Protein AF-A0AAD8BX66-F1 (afdb_monomer_lite)

Organism: Biomphalaria pfeifferi (NCBI:txid112525)

Foldseek 3Di:
DPADLFDDDDPDLDTDGDDDDPQPFKHKDWDDDPPDDIDIDIGGPPDDQVNFAKDKDKDWDQDPVRDIDIDIDIDTDGDDDDDPVNVVVVVVVVVVVVVVVVVVVVVVVVVVVVVVVVVVVVVVVVVVVVVVVVVVVVVVVVVVVVVVVVVVVVVVVVVVVVVVVVVVVVVVVVVVVVVVVVVVVVVVVVVVVVVVVVVVVVVVVVVVVVVVVVVVVVVVVVVVVVVVVVVVVVVVVVVVVVVVVVVVVPPDPPDDDDDD

pLDDT: mean 85.81, std 17.8, range [37.41, 98.81]

Structure (mmCIF, N/CA/C/O backbone):
data_AF-A0AAD8BX66-F1
#
_entry.id   AF-A0AAD8BX66-F1
#
loop_
_atom_site.group_PDB
_atom_site.id
_atom_site.type_symbol
_atom_site.label_atom_id
_atom_site.label_alt_id
_atom_site.label_comp_id
_atom_site.label_asym_id
_atom_site.label_entity_id
_atom_site.label_seq_id
_atom_site.pdbx_PDB_ins_code
_atom_site.Cartn_x
_atom_site.Cartn_y
_atom_site.Cartn_z
_atom_site.occupancy
_atom_site.B_iso_or_equiv
_atom_site.auth_seq_id
_atom_site.auth_comp_id
_atom_site.auth_asym_id
_atom_site.auth_atom_id
_atom_site.pdbx_PDB_model_num
ATOM 1 N N . SER A 1 1 ? -44.875 15.692 100.504 1.00 40.06 1 SER A N 1
ATOM 2 C CA . SER A 1 1 ? -44.941 16.536 99.299 1.00 40.06 1 SER A CA 1
ATOM 3 C C . SER A 1 1 ? -43.761 16.165 98.430 1.00 40.06 1 SER A C 1
ATOM 5 O O . SER A 1 1 ? -42.638 16.238 98.906 1.00 40.06 1 SER A O 1
ATOM 7 N N . ASN A 1 2 ? -44.001 15.695 97.206 1.00 52.75 2 ASN A N 1
ATOM 8 C CA . ASN A 1 2 ? -42.910 15.507 96.249 1.00 52.75 2 ASN A CA 1
ATOM 9 C C . ASN A 1 2 ? -42.411 16.913 95.886 1.00 52.75 2 ASN A C 1
ATOM 11 O O . ASN A 1 2 ? -43.232 17.780 95.596 1.00 52.75 2 ASN A O 1
ATOM 15 N N . GLY A 1 3 ? -41.111 17.157 96.056 1.00 62.28 3 GLY A N 1
ATOM 16 C CA . GLY A 1 3 ? -40.476 18.472 95.952 1.00 62.28 3 GLY A CA 1
ATOM 17 C C . GLY A 1 3 ? -40.706 19.217 94.630 1.00 62.28 3 GLY A C 1
ATOM 18 O O . GLY A 1 3 ? -41.329 18.724 93.692 1.00 62.28 3 GLY A O 1
ATOM 19 N N . VAL A 1 4 ? -40.188 20.444 94.563 1.00 65.00 4 VAL A N 1
ATOM 20 C CA . VAL A 1 4 ? -40.305 21.319 93.387 1.00 65.00 4 VAL A CA 1
ATOM 21 C C . VAL A 1 4 ? -39.576 20.691 92.192 1.00 65.00 4 VAL A C 1
ATOM 23 O O . VAL A 1 4 ? -38.376 20.435 92.263 1.00 65.00 4 VAL A O 1
ATOM 26 N N . ILE A 1 5 ? -40.298 20.453 91.090 1.00 66.44 5 ILE A N 1
ATOM 27 C CA . ILE A 1 5 ? -39.757 19.798 89.883 1.00 66.44 5 ILE A CA 1
ATOM 28 C C . ILE A 1 5 ? -39.000 20.755 88.952 1.00 66.44 5 ILE A C 1
ATOM 30 O O . ILE A 1 5 ? -38.099 20.327 88.235 1.00 66.44 5 ILE A O 1
ATOM 34 N N . ALA A 1 6 ? -39.355 22.041 88.970 1.00 67.81 6 ALA A N 1
ATOM 35 C CA . ALA A 1 6 ? -38.700 23.116 88.234 1.00 67.81 6 ALA A CA 1
ATOM 36 C C . ALA A 1 6 ? -39.046 24.468 88.883 1.00 67.81 6 ALA A C 1
ATOM 38 O O . ALA A 1 6 ? -40.148 24.635 89.404 1.00 67.81 6 ALA A O 1
ATOM 39 N N . TYR A 1 7 ? -38.118 25.427 88.839 1.00 66.75 7 TYR A N 1
ATOM 40 C CA . TYR A 1 7 ? -38.336 26.817 89.252 1.00 66.75 7 TYR A CA 1
ATOM 41 C C . TYR A 1 7 ? -37.796 27.752 88.176 1.00 66.75 7 TYR A C 1
ATOM 43 O O . TYR A 1 7 ? -36.749 27.467 87.588 1.00 66.75 7 TYR A O 1
ATOM 51 N N . ILE A 1 8 ? -38.515 28.837 87.887 1.00 67.44 8 ILE A N 1
ATOM 52 C CA . ILE A 1 8 ? -38.188 29.722 86.769 1.00 67.44 8 ILE A CA 1
ATOM 53 C C . ILE A 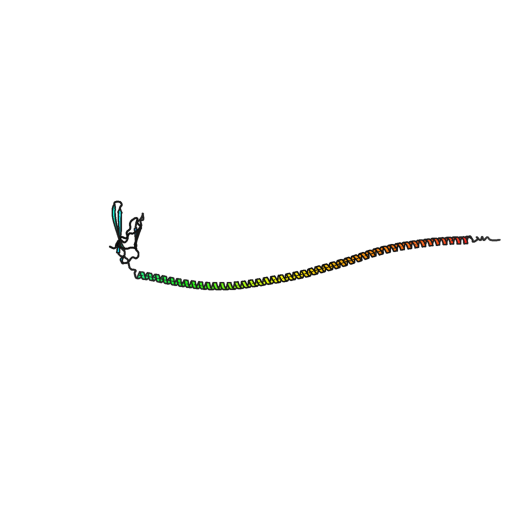1 8 ? -38.513 31.160 87.149 1.00 67.44 8 ILE A C 1
ATOM 55 O O . ILE A 1 8 ? -39.599 31.444 87.645 1.00 67.44 8 ILE A O 1
ATOM 59 N N . ASN A 1 9 ? -37.563 32.057 86.896 1.00 66.44 9 ASN A N 1
ATOM 60 C CA . ASN A 1 9 ? -37.697 33.489 87.136 1.00 66.44 9 ASN A CA 1
ATOM 61 C C . ASN A 1 9 ? -37.743 34.253 85.814 1.00 66.44 9 ASN A C 1
ATOM 63 O O . ASN A 1 9 ? -37.025 33.920 84.868 1.00 66.44 9 ASN A O 1
ATOM 67 N N . ASN A 1 10 ? -38.534 35.325 85.778 1.00 59.94 10 ASN A N 1
ATOM 68 C CA . ASN A 1 10 ? -38.537 36.249 84.651 1.00 59.94 10 ASN A CA 1
ATOM 69 C C . ASN A 1 10 ? -37.132 36.868 84.481 1.00 59.94 10 ASN A C 1
ATOM 71 O O . ASN A 1 10 ? -36.587 37.437 85.426 1.00 59.94 10 ASN A O 1
ATOM 75 N N . GLY A 1 11 ? -36.531 36.716 83.296 1.00 59.09 11 GLY A N 1
ATOM 76 C CA . GLY A 1 11 ? -35.171 37.184 82.992 1.00 59.09 11 GLY A CA 1
ATOM 77 C C . GLY A 1 11 ? -34.029 36.173 83.198 1.00 59.09 11 GLY A C 1
ATOM 78 O O . GLY A 1 11 ? -32.873 36.551 83.012 1.00 59.09 11 GLY A O 1
ATOM 79 N N . GLN A 1 12 ? -34.298 34.903 83.540 1.00 55.53 12 GLN A N 1
ATOM 80 C CA . GLN A 1 12 ? -33.270 33.849 83.624 1.00 55.53 12 GLN A CA 1
ATOM 81 C C . GLN A 1 12 ? -33.614 32.617 82.774 1.00 55.53 12 GLN A C 1
ATOM 83 O O . GLN A 1 12 ? -34.733 32.117 82.803 1.00 55.53 12 GLN A O 1
ATOM 88 N N . THR A 1 13 ? -32.617 32.075 82.065 1.00 52.72 13 THR A N 1
ATOM 89 C CA . THR A 1 13 ? -32.735 30.844 81.256 1.00 52.72 13 THR A CA 1
ATOM 90 C C . THR A 1 13 ? -32.369 29.558 82.014 1.00 52.72 13 THR A C 1
ATOM 92 O O . THR A 1 13 ? -32.232 28.513 81.382 1.00 52.72 13 THR A O 1
ATOM 95 N N . ALA A 1 14 ? -32.173 29.589 83.339 1.00 48.69 14 ALA A N 1
ATOM 96 C CA . ALA A 1 14 ? -31.623 28.448 84.078 1.00 48.69 14 ALA A CA 1
ATOM 97 C C . ALA A 1 14 ? -32.421 28.087 85.338 1.00 48.69 14 ALA A C 1
ATOM 99 O O . ALA A 1 14 ? -32.683 28.925 86.197 1.00 48.69 14 ALA A O 1
ATOM 100 N N . VAL A 1 15 ? -32.758 26.799 85.421 1.00 50.22 15 VAL A N 1
ATOM 101 C CA . VAL A 1 15 ? -33.424 26.124 86.538 1.00 50.22 15 VAL A CA 1
ATOM 102 C C . VAL A 1 15 ? -32.403 25.834 87.638 1.00 50.22 15 VAL A C 1
ATOM 104 O O . VAL A 1 15 ? -31.402 25.165 87.384 1.00 50.22 15 VAL A O 1
ATOM 107 N N . THR A 1 16 ? -32.682 26.246 88.874 1.00 47.22 16 THR A N 1
ATOM 108 C CA . THR A 1 16 ? -32.009 25.710 90.068 1.00 47.22 16 THR A CA 1
ATOM 109 C C . THR A 1 16 ? -33.005 24.842 90.829 1.00 47.22 16 THR A C 1
ATOM 111 O O . THR A 1 16 ? -33.884 25.346 91.524 1.00 47.22 16 THR A O 1
ATOM 114 N N . ALA A 1 17 ? -32.890 23.519 90.690 1.00 44.44 17 ALA A N 1
ATOM 115 C CA . ALA A 1 17 ? -33.612 22.583 91.545 1.00 44.44 17 ALA A CA 1
ATOM 116 C C . ALA A 1 17 ? -33.007 22.646 92.959 1.00 44.44 17 ALA A C 1
ATOM 118 O O . ALA A 1 17 ? -31.855 22.258 93.161 1.00 44.44 17 ALA A O 1
ATOM 119 N N . PHE A 1 18 ? -33.751 23.155 93.944 1.00 40.91 18 PHE A N 1
ATOM 120 C CA . PHE A 1 18 ? -33.342 23.033 95.343 1.00 40.91 18 PHE A CA 1
ATOM 121 C C . PHE A 1 18 ? -33.562 21.591 95.825 1.00 40.91 18 PHE A C 1
ATOM 123 O O . PHE A 1 18 ? -34.593 20.980 95.557 1.00 40.91 18 PHE A O 1
ATOM 130 N N . LYS A 1 19 ? -32.531 21.062 96.499 1.00 44.84 19 LYS A N 1
ATOM 131 C CA . LYS A 1 19 ? -32.396 19.728 97.113 1.00 44.84 19 LYS A CA 1
ATOM 132 C C . LYS A 1 19 ? -33.724 19.074 97.533 1.00 44.84 19 LYS A C 1
ATOM 134 O O . LYS A 1 19 ? -34.268 19.438 98.564 1.00 44.84 19 LYS A O 1
ATOM 139 N N . GLU A 1 20 ? -34.150 18.077 96.751 1.00 43.06 20 GLU A N 1
ATOM 140 C CA . GLU A 1 20 ? -34.646 16.749 97.191 1.00 43.06 20 GLU A CA 1
ATOM 141 C C . GLU A 1 20 ? -35.144 15.873 96.019 1.00 43.06 20 GLU A C 1
ATOM 143 O O . GLU A 1 20 ? -35.361 14.679 96.200 1.00 43.06 20 GLU A O 1
ATOM 148 N N . ILE A 1 21 ? -35.229 16.404 94.789 1.00 47.62 21 ILE A N 1
ATOM 149 C CA . ILE A 1 21 ? -35.464 15.609 93.571 1.00 47.62 21 ILE A CA 1
ATOM 150 C C . ILE A 1 21 ? -34.359 15.912 92.554 1.00 47.62 21 ILE A C 1
ATOM 152 O O . ILE A 1 21 ? -34.293 16.998 91.982 1.00 47.62 21 ILE A O 1
ATOM 156 N N . THR A 1 22 ? -33.468 14.948 92.325 1.00 48.16 22 THR A N 1
ATOM 157 C CA . THR A 1 22 ? -32.454 14.956 91.259 1.00 48.16 22 THR A CA 1
ATOM 158 C C . THR A 1 22 ? -33.121 14.803 89.890 1.00 48.16 22 THR A C 1
ATOM 160 O O . THR A 1 22 ? -33.061 13.758 89.246 1.00 48.16 22 THR A O 1
ATOM 163 N N . SER A 1 23 ? -33.793 15.851 89.426 1.00 53.53 23 SER A N 1
ATOM 164 C CA . SER A 1 23 ? -34.441 15.862 88.118 1.00 53.53 23 SER A CA 1
ATOM 165 C C . SER A 1 23 ? -33.463 16.324 87.031 1.00 53.53 23 SER A C 1
ATOM 167 O O . SER A 1 23 ? -33.461 17.477 86.618 1.00 53.53 23 SER A O 1
ATOM 169 N N . GLN A 1 24 ? -32.603 15.418 86.554 1.00 54.72 24 GLN A N 1
ATOM 170 C CA . GLN A 1 24 ? -31.791 15.649 85.342 1.00 54.72 24 GLN A CA 1
ATOM 171 C C . GLN A 1 24 ? -32.616 15.550 84.043 1.00 54.72 24 GLN A C 1
ATOM 173 O O . GLN A 1 24 ? -32.096 15.807 82.962 1.00 54.72 24 GLN A O 1
ATOM 178 N N . ASN A 1 25 ? -33.898 15.183 84.138 1.00 63.78 25 ASN A N 1
ATOM 179 C CA . ASN A 1 25 ? -34.745 14.847 82.992 1.00 63.78 25 ASN A CA 1
ATOM 180 C C . ASN A 1 25 ? -35.869 15.857 82.734 1.00 63.78 25 ASN A C 1
ATOM 182 O O . ASN A 1 25 ? -36.733 15.577 81.902 1.00 63.78 25 ASN A O 1
ATOM 186 N N . VAL A 1 26 ? -35.881 16.987 83.448 1.00 67.50 26 VAL A N 1
ATOM 187 C CA . VAL A 1 26 ? -36.865 18.055 83.257 1.00 67.50 26 VAL A CA 1
ATOM 188 C C . VAL A 1 26 ? -36.174 19.301 82.726 1.00 67.50 26 VAL A C 1
ATOM 190 O O . VAL A 1 26 ? -35.214 19.791 83.317 1.00 67.50 26 VAL A O 1
ATOM 193 N N . THR A 1 27 ? -36.675 19.831 81.617 1.00 69.19 27 THR A N 1
ATOM 194 C CA . THR A 1 27 ? -36.284 21.141 81.096 1.00 69.19 27 THR A CA 1
ATOM 195 C C . THR A 1 27 ? -37.497 22.057 81.110 1.00 69.19 27 THR A C 1
ATOM 197 O O . THR A 1 27 ? -38.631 21.614 80.930 1.00 69.19 27 THR A O 1
ATOM 200 N N . SER A 1 28 ? -37.284 23.347 81.352 1.00 66.25 28 SER A N 1
ATOM 201 C CA . SER A 1 28 ? -38.387 24.302 81.398 1.00 66.25 28 SER A CA 1
ATOM 202 C C . SER A 1 28 ? -38.019 25.645 80.791 1.00 66.25 28 SER A C 1
ATOM 204 O O . SER A 1 28 ? -36.880 26.095 80.924 1.00 66.25 28 SER A O 1
ATOM 206 N N . LYS A 1 29 ? -38.983 26.287 80.130 1.00 69.12 29 LYS A N 1
ATOM 207 C CA . LYS A 1 29 ? -38.811 27.574 79.446 1.00 69.12 29 LYS A CA 1
ATOM 208 C C . LYS A 1 29 ? -40.054 28.444 79.631 1.00 69.12 29 LYS A C 1
ATOM 210 O O . LYS A 1 29 ? -41.169 27.947 79.493 1.00 69.12 29 LYS A O 1
ATOM 215 N N . ILE A 1 30 ? -39.848 29.733 79.907 1.00 70.62 30 ILE A N 1
ATOM 216 C CA . ILE A 1 30 ? -40.899 30.756 79.840 1.00 70.62 30 ILE A CA 1
ATOM 217 C C . ILE A 1 30 ? -40.828 31.407 78.465 1.00 70.62 30 ILE A C 1
ATOM 219 O O . ILE A 1 30 ? -39.758 31.840 78.034 1.00 70.62 30 ILE A O 1
ATOM 223 N N . TYR A 1 31 ? -41.972 31.486 77.803 1.00 69.69 31 TYR A N 1
ATOM 224 C CA . TYR A 1 31 ? -42.134 32.224 76.564 1.00 69.69 31 TYR A CA 1
ATOM 225 C C . TYR A 1 31 ? -42.985 33.456 76.851 1.00 69.69 31 TYR A C 1
ATOM 227 O O . TYR A 1 31 ? -44.130 33.333 77.282 1.00 69.69 31 TYR A O 1
ATOM 235 N N . ASP A 1 32 ? -42.409 34.636 76.629 1.00 66.00 32 ASP A N 1
ATOM 236 C CA . ASP A 1 32 ? -43.106 35.912 76.761 1.00 66.00 32 ASP A CA 1
ATOM 237 C C . ASP A 1 32 ? -43.427 36.469 75.370 1.00 66.00 32 ASP A C 1
ATOM 239 O O . ASP A 1 32 ? -42.521 36.780 74.590 1.00 66.00 32 ASP A O 1
ATOM 243 N N . ASN A 1 33 ? -44.715 36.556 75.036 1.00 61.72 33 ASN A N 1
ATOM 244 C CA . ASN A 1 33 ? -45.180 37.144 73.787 1.00 61.72 33 ASN A CA 1
ATOM 245 C C . ASN A 1 33 ? -45.972 38.419 74.095 1.00 61.72 33 ASN A C 1
ATOM 247 O O . ASN A 1 33 ? -47.070 38.358 74.640 1.00 61.72 33 ASN A O 1
ATOM 251 N N . LYS A 1 34 ? -45.434 39.575 73.684 1.00 59.34 34 LYS A N 1
ATOM 252 C CA . LYS A 1 34 ? -45.903 40.931 74.035 1.00 59.34 34 LYS A CA 1
ATOM 253 C C . LYS A 1 34 ? -47.340 41.295 73.610 1.00 59.34 34 LYS A C 1
ATOM 255 O O . LYS A 1 34 ? -47.726 42.445 73.788 1.00 59.34 34 LYS A O 1
ATOM 260 N N . SER A 1 35 ? -48.111 40.393 73.001 1.00 56.72 35 SER A N 1
ATOM 261 C CA . SER A 1 35 ? -49.417 40.735 72.410 1.00 56.72 35 SER A CA 1
ATOM 262 C C . SER A 1 35 ? -50.554 39.728 72.610 1.00 56.72 35 SER A C 1
ATOM 264 O O . SER A 1 35 ? -51.664 40.042 72.187 1.00 56.72 35 SER A O 1
ATOM 266 N N . ILE A 1 36 ? -50.325 38.550 73.214 1.00 60.69 36 ILE A N 1
ATOM 267 C CA . ILE A 1 36 ? -51.383 37.528 73.369 1.00 60.69 36 ILE A CA 1
ATOM 268 C C . ILE A 1 36 ? -51.371 36.951 74.793 1.00 60.69 36 ILE A C 1
ATOM 270 O O . ILE A 1 36 ? -52.062 37.509 75.629 1.00 60.69 36 ILE A O 1
ATOM 274 N N . ASP A 1 37 ? -50.554 35.938 75.104 1.00 62.44 37 ASP A N 1
ATOM 275 C CA . ASP A 1 37 ? -50.397 35.375 76.457 1.00 62.44 37 ASP A CA 1
ATOM 276 C C . ASP A 1 37 ? -48.965 34.831 76.645 1.00 62.44 37 ASP A C 1
ATOM 278 O O . ASP A 1 37 ? -48.382 34.267 75.711 1.00 62.44 37 ASP A O 1
ATOM 282 N N . SER A 1 38 ? -48.389 34.975 77.842 1.00 69.25 38 SER A N 1
ATOM 283 C CA . SER A 1 38 ? -47.101 34.363 78.213 1.00 69.25 38 SER A CA 1
ATOM 284 C C . SER A 1 38 ? -47.346 32.958 78.787 1.00 69.25 38 SER A C 1
ATOM 286 O O . SER A 1 38 ? -48.256 32.775 79.594 1.00 69.25 38 SER A O 1
ATOM 288 N N . TYR A 1 39 ? -46.545 31.953 78.409 1.00 72.06 39 TYR A N 1
ATOM 289 C CA . TYR A 1 39 ? -46.742 30.569 78.868 1.00 72.06 39 TYR A CA 1
ATOM 290 C C . TYR A 1 39 ? -45.460 29.890 79.346 1.00 72.06 39 TYR A C 1
ATOM 292 O O . TYR A 1 39 ? -44.341 30.198 78.927 1.00 72.06 39 TYR A O 1
ATOM 300 N N . LEU A 1 40 ? -45.657 28.915 80.231 1.00 73.19 40 LEU A N 1
ATOM 301 C CA . LEU A 1 40 ? -44.620 28.060 80.780 1.00 73.19 40 LEU A CA 1
ATOM 302 C C . LEU A 1 40 ? -44.663 26.679 80.110 1.00 73.19 40 LEU A C 1
ATOM 304 O O . LEU A 1 40 ? -45.663 25.973 80.205 1.00 73.19 40 LEU A O 1
ATOM 308 N N . GLN A 1 41 ? -43.560 26.270 79.480 1.00 75.75 41 GLN A N 1
ATOM 309 C CA . GLN A 1 41 ? -43.366 24.905 78.993 1.00 75.75 41 GLN A CA 1
ATOM 310 C C . GLN A 1 41 ? -42.436 24.119 79.921 1.00 75.75 41 GLN A C 1
ATOM 312 O O . GLN A 1 41 ? -41.345 24.587 80.250 1.00 75.75 41 GLN A O 1
ATOM 317 N N . VAL A 1 42 ? -42.843 22.897 80.272 1.00 76.56 42 VAL A N 1
ATOM 318 C CA . VAL A 1 42 ? -42.038 21.913 81.007 1.00 76.56 42 VAL A CA 1
ATOM 319 C C . VAL A 1 42 ? -41.984 20.625 80.182 1.00 76.56 42 VAL A C 1
ATOM 321 O O . VAL A 1 42 ? -43.023 20.059 79.853 1.00 76.56 42 VAL A O 1
ATOM 324 N N . GLU A 1 43 ? -40.788 20.170 79.821 1.00 80.75 43 GLU A N 1
ATOM 325 C CA . GLU A 1 43 ? -40.556 18.895 79.137 1.00 80.75 43 GLU A CA 1
ATOM 326 C C . GLU A 1 43 ? -39.934 17.913 80.127 1.00 80.75 43 GLU A C 1
ATOM 328 O O . GLU A 1 43 ? -38.935 18.231 80.769 1.00 80.75 43 GLU A O 1
ATOM 333 N N . TRP A 1 44 ? -40.508 16.715 80.239 1.00 81.62 44 TRP A N 1
ATOM 334 C CA . TRP A 1 44 ? -40.046 15.675 81.153 1.00 81.62 44 TRP A CA 1
ATOM 335 C C . TRP A 1 44 ? -39.796 14.369 80.395 1.00 81.62 44 TRP A C 1
ATOM 337 O O . TRP A 1 44 ? -40.690 13.837 79.740 1.00 81.62 44 TRP A O 1
ATOM 347 N N . LYS A 1 45 ? -38.569 13.848 80.474 1.00 81.31 45 LYS A N 1
ATOM 348 C CA . LYS A 1 45 ? -38.149 12.596 79.827 1.00 81.31 45 LYS A CA 1
ATOM 349 C C . LYS A 1 45 ? -38.079 11.434 80.814 1.00 81.31 45 LYS A C 1
ATOM 351 O O . LYS A 1 45 ? -37.826 11.628 82.001 1.00 81.31 45 LYS A O 1
ATOM 356 N N . ASN A 1 46 ? -38.221 10.213 80.292 1.00 80.69 46 ASN A N 1
ATOM 357 C CA . ASN A 1 46 ? -38.074 8.960 81.047 1.00 80.69 46 ASN A CA 1
ATOM 358 C C . ASN A 1 46 ? -39.016 8.860 82.262 1.00 80.69 46 ASN A C 1
ATOM 360 O O . ASN A 1 46 ? -38.609 8.416 83.337 1.00 80.69 46 ASN A O 1
ATOM 364 N N . ILE A 1 47 ? -40.262 9.301 82.072 1.00 80.81 47 ILE A N 1
ATOM 365 C CA . ILE A 1 47 ? -41.302 9.330 83.101 1.00 80.81 47 ILE A CA 1
ATOM 366 C C . ILE A 1 47 ? -41.659 7.899 83.527 1.00 80.81 47 ILE A C 1
ATOM 368 O O . ILE A 1 47 ? -41.822 7.002 82.697 1.00 80.81 47 ILE A O 1
ATOM 372 N N . LYS A 1 48 ? -41.788 7.682 84.833 1.00 84.00 48 LYS A N 1
ATOM 373 C CA . LYS A 1 48 ? -42.164 6.409 85.453 1.00 84.00 48 LYS A CA 1
ATOM 374 C C . LYS A 1 48 ? -43.605 6.458 85.943 1.00 84.00 48 LYS A C 1
ATOM 376 O O . LYS A 1 48 ? -44.167 7.511 86.192 1.00 84.00 48 LYS A O 1
ATOM 381 N N . ILE A 1 49 ? -44.205 5.298 86.190 1.00 83.50 49 ILE A N 1
ATOM 382 C CA . ILE A 1 49 ? -45.569 5.225 86.750 1.00 83.50 49 ILE A CA 1
ATOM 383 C C . ILE A 1 49 ? -45.654 5.935 88.108 1.00 83.50 49 ILE A C 1
ATOM 385 O O . ILE A 1 49 ? -46.663 6.572 88.403 1.00 83.50 49 ILE A O 1
ATOM 389 N N . SER A 1 50 ? -44.579 5.862 88.904 1.00 82.31 50 SER A N 1
ATOM 390 C CA . SER A 1 50 ? -44.430 6.566 90.187 1.00 82.31 50 SER A CA 1
ATOM 391 C C . SER A 1 50 ? -44.465 8.089 90.067 1.00 82.31 50 SER A C 1
ATOM 393 O O . SER A 1 50 ? -44.657 8.764 91.072 1.00 82.31 50 SER A O 1
ATOM 395 N N . ASP A 1 51 ? -44.289 8.613 88.856 1.00 83.38 51 ASP A N 1
ATOM 396 C CA . ASP A 1 51 ? -44.356 10.034 88.529 1.00 83.38 51 ASP A CA 1
ATOM 397 C C . ASP A 1 51 ? -45.792 10.460 88.162 1.00 83.38 51 ASP A C 1
ATOM 399 O O . ASP A 1 51 ? -46.039 11.584 87.740 1.00 83.38 51 ASP A O 1
ATOM 403 N N . SER A 1 52 ? -46.773 9.563 88.301 1.00 86.19 52 SER A N 1
ATOM 404 C CA . SER A 1 52 ? -48.182 9.949 88.249 1.00 86.19 52 SER A CA 1
ATOM 405 C C . SER A 1 52 ? -48.559 10.681 89.530 1.00 86.19 52 SER A C 1
ATOM 407 O O . SER A 1 52 ? -48.231 10.242 90.633 1.00 86.19 52 SER A O 1
ATOM 409 N N . GLY A 1 53 ? -49.312 11.766 89.412 1.00 85.94 53 GLY A N 1
ATOM 410 C CA . GLY A 1 53 ? -49.724 12.529 90.576 1.00 85.94 53 GLY A CA 1
ATOM 411 C C . GLY A 1 53 ? -50.363 13.862 90.237 1.00 85.94 53 GLY A C 1
ATOM 412 O O . GLY A 1 53 ? -50.537 14.236 89.076 1.00 85.94 53 GLY A O 1
ATOM 413 N N . LYS A 1 54 ? -50.723 14.582 91.298 1.00 86.38 54 LYS A N 1
ATOM 414 C CA . LYS A 1 54 ? -51.164 15.971 91.219 1.00 86.38 54 LYS A CA 1
ATOM 415 C C . LYS A 1 54 ? -49.936 16.866 91.277 1.00 86.38 54 LYS A C 1
ATOM 417 O O . LYS A 1 54 ? -49.199 16.845 92.261 1.00 86.38 54 LYS A O 1
ATOM 422 N N . TYR A 1 55 ? -49.748 17.644 90.229 1.00 85.19 55 TYR A N 1
ATOM 423 C CA . TYR A 1 55 ? -48.706 18.645 90.103 1.00 85.19 55 TYR A CA 1
ATOM 424 C C . TYR A 1 55 ? -49.349 20.019 90.195 1.00 85.19 55 TYR A C 1
ATOM 426 O O . TYR A 1 55 ? -50.446 20.234 89.687 1.00 85.19 55 TYR A O 1
ATOM 434 N N . VAL A 1 56 ? -48.677 20.942 90.869 1.00 83.31 56 VAL A N 1
ATOM 435 C CA . VAL A 1 56 ? -49.144 22.319 91.005 1.00 83.31 56 VAL A CA 1
ATOM 436 C C . VAL A 1 56 ? -48.133 23.209 90.311 1.00 83.31 56 VAL A C 1
ATOM 438 O O . VAL A 1 56 ? -46.951 23.196 90.655 1.00 83.31 56 VAL A O 1
ATOM 441 N N . CYS A 1 57 ? -48.601 23.958 89.321 1.00 82.62 57 CYS A N 1
ATOM 442 C CA . CYS A 1 57 ? -47.864 25.086 88.788 1.00 82.62 57 CYS A CA 1
ATOM 443 C C . CYS A 1 57 ? -48.193 26.289 89.665 1.00 82.62 57 CYS A C 1
ATOM 445 O O . CYS A 1 57 ? -49.355 26.656 89.794 1.00 82.62 57 CYS A O 1
ATOM 447 N N . GLU A 1 58 ? -47.187 26.886 90.290 1.00 82.62 58 GLU A N 1
ATOM 448 C CA . GLU A 1 58 ? -47.356 28.011 91.203 1.00 82.62 58 GLU A CA 1
ATOM 449 C C . GLU A 1 58 ? -46.504 29.183 90.722 1.00 82.62 58 GLU A C 1
ATOM 451 O O . GLU A 1 58 ? -45.304 29.026 90.502 1.00 82.62 58 GLU A O 1
ATOM 456 N N . ALA A 1 59 ? -47.119 30.355 90.574 1.00 79.75 59 ALA A N 1
ATOM 457 C CA . ALA A 1 59 ? -46.450 31.586 90.190 1.00 79.75 59 ALA A CA 1
ATOM 458 C C . ALA A 1 59 ? -46.618 32.649 91.280 1.00 79.75 59 ALA A C 1
ATOM 460 O O . ALA A 1 59 ? -47.707 32.879 91.810 1.00 79.75 59 ALA A O 1
ATOM 461 N N . HIS A 1 60 ? -45.507 33.300 91.610 1.00 81.25 60 HIS A N 1
ATOM 462 C CA . HIS A 1 60 ? -45.453 34.399 92.567 1.00 81.25 60 HIS A CA 1
ATOM 463 C C . HIS A 1 60 ? -45.307 35.695 91.783 1.00 81.25 60 HIS A C 1
ATOM 465 O O . HIS A 1 60 ? -44.321 35.889 91.074 1.00 81.25 60 HIS A O 1
ATOM 471 N N . VAL A 1 61 ? -46.295 36.572 91.901 1.00 78.06 61 VAL A N 1
ATOM 472 C CA . VAL A 1 61 ? -46.336 37.864 91.221 1.00 78.06 61 VAL A CA 1
ATOM 473 C C . VAL A 1 61 ? -46.019 38.948 92.241 1.00 78.06 61 VAL A C 1
ATOM 475 O O . VAL A 1 61 ? -46.677 39.055 93.273 1.00 78.06 61 VAL A O 1
ATOM 478 N N . GLN A 1 62 ? -45.004 39.762 91.963 1.00 79.69 62 GLN A N 1
ATOM 479 C CA . GLN A 1 62 ? -44.722 40.976 92.727 1.00 79.69 62 GLN A CA 1
ATOM 480 C C . GLN A 1 62 ? -45.057 42.186 91.866 1.00 79.69 62 GLN A C 1
ATOM 482 O O . GLN A 1 62 ? -44.485 42.378 90.794 1.00 79.69 62 GLN A O 1
ATOM 487 N N . TYR A 1 63 ? -45.993 42.998 92.342 1.00 75.38 63 TYR A N 1
ATOM 488 C CA . TYR A 1 63 ? -46.368 44.247 91.698 1.00 75.38 63 TYR A CA 1
ATOM 489 C C . TYR A 1 63 ? -45.395 45.354 92.113 1.00 75.38 63 TYR A C 1
ATOM 491 O O . TYR A 1 63 ? -44.892 45.364 93.238 1.00 75.38 63 TYR A O 1
ATOM 499 N N . ALA A 1 64 ? -45.161 46.325 91.226 1.00 74.88 64 ALA A N 1
ATOM 500 C CA . ALA A 1 64 ? -44.259 47.456 91.481 1.00 74.88 64 ALA A CA 1
ATOM 501 C C . ALA A 1 64 ? -44.648 48.283 92.728 1.00 74.88 64 ALA A C 1
ATOM 503 O O . ALA A 1 64 ? -43.811 48.955 93.320 1.00 74.88 64 ALA A O 1
ATOM 504 N N . GLU A 1 65 ? -45.908 48.186 93.151 1.00 76.31 65 GLU A N 1
ATOM 505 C CA . GLU A 1 65 ? -46.491 48.836 94.330 1.00 76.31 65 GLU A CA 1
ATOM 506 C C . GLU A 1 65 ? -46.159 48.118 95.657 1.00 76.31 65 GLU A C 1
ATOM 508 O O . GLU A 1 65 ? -46.663 48.493 96.713 1.00 76.31 65 GLU A O 1
ATOM 513 N N . GLY A 1 66 ? -45.339 47.060 95.627 1.00 72.75 66 GLY A N 1
ATOM 514 C CA . GLY A 1 66 ? -44.921 46.292 96.808 1.00 72.75 66 GLY A CA 1
ATOM 515 C C . GLY A 1 66 ? -45.919 45.220 97.265 1.00 72.75 66 GLY A C 1
ATOM 516 O O . GLY A 1 66 ? -45.625 44.451 98.180 1.00 72.75 66 GLY A O 1
ATOM 517 N N . LYS A 1 67 ? -47.085 45.120 96.615 1.00 74.81 67 LYS A N 1
ATOM 518 C CA . LYS A 1 67 ? -48.049 44.029 96.814 1.00 74.81 67 LYS A CA 1
ATOM 519 C C . LYS A 1 67 ? -47.534 42.751 96.143 1.00 74.81 67 LYS A C 1
ATOM 521 O O . LYS A 1 67 ? -47.041 42.800 95.018 1.00 74.81 67 LYS A O 1
ATOM 526 N N . SER A 1 68 ? -47.683 41.605 96.805 1.00 78.81 68 SER A N 1
ATOM 527 C CA . SER A 1 68 ? -47.416 40.292 96.205 1.00 78.81 68 SER A CA 1
ATOM 528 C C . SER A 1 68 ? -48.681 39.441 96.162 1.00 78.81 68 SER A C 1
ATOM 530 O O . SER A 1 68 ? -49.514 39.503 97.066 1.00 78.81 68 SER A O 1
ATOM 532 N N . GLU A 1 69 ? -48.829 38.675 95.089 1.00 84.06 69 GLU A N 1
ATOM 533 C CA . GLU A 1 69 ? -49.902 37.710 94.882 1.00 84.06 69 GLU A CA 1
ATOM 534 C C . GLU A 1 69 ? -49.305 36.359 94.493 1.00 84.06 69 GLU A C 1
ATOM 536 O O . GLU A 1 69 ? -48.239 36.273 93.883 1.00 84.06 69 GLU A O 1
ATOM 541 N N . LYS A 1 70 ? -49.997 35.289 94.870 1.00 83.94 70 LYS A N 1
ATOM 542 C CA . LYS A 1 70 ? -49.621 33.925 94.533 1.00 83.94 70 LYS A CA 1
ATOM 543 C C . LYS A 1 70 ? -50.780 33.276 93.802 1.00 83.94 70 LYS A C 1
ATOM 545 O O . LYS A 1 70 ? -51.846 33.094 94.384 1.00 83.94 70 LYS A O 1
ATOM 550 N N . VAL A 1 71 ? -50.539 32.907 92.551 1.00 83.75 71 VAL A N 1
ATOM 551 C CA . VAL A 1 71 ? -51.493 32.182 91.710 1.00 83.75 71 VAL A CA 1
ATOM 552 C C . VAL A 1 71 ? -50.995 30.757 91.514 1.00 83.75 71 VAL A C 1
ATOM 554 O O . VAL A 1 71 ? -49.791 30.515 91.422 1.00 83.75 71 VAL A O 1
ATOM 557 N N . ASN A 1 72 ? -51.902 29.788 91.497 1.00 84.38 72 ASN A N 1
ATOM 558 C CA . ASN A 1 72 ? -51.548 28.406 91.221 1.00 84.38 72 ASN A CA 1
ATOM 559 C C . ASN A 1 72 ? -52.630 27.706 90.407 1.00 84.38 72 ASN A C 1
ATOM 561 O O . ASN A 1 72 ? -53.793 28.081 90.478 1.00 84.38 72 ASN A O 1
ATOM 565 N N . GLU A 1 73 ? -52.211 26.694 89.654 1.00 85.62 73 GLU A N 1
ATOM 566 C CA . GLU A 1 73 ? -53.091 25.815 88.896 1.00 85.62 73 GLU A CA 1
ATOM 567 C C . GLU A 1 73 ? -52.635 24.369 89.093 1.00 85.62 73 GLU A C 1
ATOM 569 O O . GLU A 1 73 ? -51.437 24.061 89.059 1.00 85.62 73 GLU A O 1
ATOM 574 N N . MET A 1 74 ? -53.585 23.466 89.330 1.00 85.75 74 MET A N 1
ATOM 575 C CA . MET A 1 74 ? -53.299 22.057 89.580 1.00 85.75 74 MET A CA 1
ATOM 576 C C . MET A 1 74 ? -53.615 21.214 88.347 1.00 85.75 74 MET A C 1
ATOM 578 O O . MET A 1 74 ? -54.731 21.223 87.839 1.00 85.75 74 MET A O 1
ATOM 582 N N . LEU A 1 75 ? -52.656 20.389 87.939 1.00 86.44 75 LEU A N 1
ATOM 583 C CA . LEU A 1 75 ? -52.788 19.423 86.856 1.00 86.44 75 LEU A CA 1
ATOM 584 C C . LEU A 1 75 ? -52.547 18.004 87.374 1.00 86.44 75 LEU A C 1
ATOM 586 O O . LEU A 1 75 ? -51.690 17.765 88.222 1.00 86.44 75 LEU A O 1
ATOM 590 N N . THR A 1 76 ? -53.320 17.041 86.879 1.00 88.06 76 THR A N 1
ATOM 591 C CA . THR A 1 76 ? -53.131 15.625 87.222 1.00 88.06 76 THR A CA 1
ATOM 592 C C . THR A 1 76 ? -52.476 14.920 86.047 1.00 88.06 76 THR A C 1
ATOM 594 O O . THR A 1 76 ? -53.083 14.799 84.986 1.00 88.06 76 THR A O 1
ATOM 597 N N . ILE A 1 77 ? -51.246 14.446 86.240 1.00 86.19 77 ILE A N 1
ATOM 598 C CA . ILE A 1 77 ? -50.539 13.629 85.251 1.00 86.19 77 ILE A CA 1
ATOM 599 C C . ILE A 1 77 ? -50.747 12.165 85.619 1.00 86.19 77 ILE A C 1
ATOM 601 O O . ILE A 1 77 ? -50.486 11.758 86.751 1.00 86.19 77 ILE A O 1
ATOM 605 N N . THR A 1 78 ? -51.212 11.374 84.652 1.00 87.69 78 THR A N 1
ATOM 606 C CA . THR A 1 78 ? -51.342 9.920 84.789 1.00 87.69 78 THR A CA 1
ATOM 607 C C . THR A 1 78 ? -50.436 9.244 83.776 1.00 87.69 78 THR A C 1
ATOM 609 O O . THR A 1 78 ? -50.638 9.365 82.571 1.00 87.69 78 THR A O 1
ATOM 612 N N . VAL A 1 79 ? -49.440 8.523 84.275 1.00 87.44 79 VAL A N 1
ATOM 613 C CA . VAL A 1 79 ? -48.480 7.774 83.471 1.00 87.44 79 VAL A CA 1
ATOM 614 C C . VAL A 1 79 ? -48.968 6.337 83.396 1.00 87.44 79 VAL A C 1
ATOM 616 O O . VAL A 1 79 ? -48.996 5.619 84.397 1.00 87.44 79 VAL A O 1
ATOM 619 N N . GLN A 1 80 ? -49.389 5.920 82.207 1.00 85.94 80 GLN A N 1
ATOM 620 C CA . GLN A 1 80 ? -49.922 4.580 81.980 1.00 85.94 80 GLN A CA 1
ATOM 621 C C . GLN A 1 80 ? -48.824 3.632 81.494 1.00 85.94 80 GLN A C 1
ATOM 623 O O . GLN A 1 80 ? -47.883 4.039 80.811 1.00 85.94 80 GLN A O 1
ATOM 628 N N . ARG A 1 81 ? -48.936 2.350 81.864 1.00 83.81 81 ARG A N 1
ATOM 629 C CA . ARG A 1 81 ? -48.110 1.306 81.248 1.00 83.81 81 ARG A CA 1
ATOM 630 C C . ARG A 1 81 ? -48.550 1.136 79.795 1.00 83.81 81 ARG A C 1
ATOM 632 O O . ARG A 1 81 ? -49.757 1.168 79.560 1.00 83.81 81 ARG A O 1
ATOM 639 N N . PRO A 1 82 ? -47.614 0.884 78.866 1.00 85.56 82 PRO A N 1
ATOM 640 C CA . PRO A 1 82 ? -47.973 0.396 77.545 1.00 85.56 82 PRO A CA 1
ATOM 641 C C . PRO A 1 82 ? -48.905 -0.809 77.668 1.00 85.56 82 PRO A C 1
ATOM 643 O O . PRO A 1 82 ? -48.706 -1.678 78.527 1.00 85.56 82 PRO A O 1
ATOM 646 N N . THR A 1 83 ? -49.930 -0.830 76.833 1.00 90.00 83 THR A N 1
ATOM 647 C CA . THR A 1 83 ? -50.900 -1.916 76.767 1.00 90.00 83 THR A CA 1
ATOM 648 C C . THR A 1 83 ? -50.398 -3.034 75.854 1.00 90.00 83 THR A C 1
ATOM 650 O O . THR A 1 83 ? -49.405 -2.891 75.135 1.00 90.00 83 THR A O 1
ATOM 653 N N . LEU A 1 84 ? -51.095 -4.172 75.872 1.00 91.75 84 LEU A N 1
ATOM 654 C CA . LEU A 1 84 ? -50.848 -5.235 74.901 1.00 91.75 84 LEU A CA 1
ATOM 655 C C . LEU A 1 84 ? -51.094 -4.744 73.464 1.00 91.75 84 LEU A C 1
ATOM 657 O O . LEU A 1 84 ? -50.319 -5.087 72.579 1.00 91.75 84 LEU A O 1
ATOM 661 N N . ASP A 1 85 ? -52.107 -3.903 73.247 1.00 92.75 85 ASP A N 1
ATOM 662 C CA . ASP A 1 85 ? -52.436 -3.347 71.928 1.00 92.75 85 ASP A CA 1
ATOM 663 C C . ASP A 1 85 ? -51.322 -2.441 71.392 1.00 92.75 85 ASP A C 1
ATOM 665 O O . ASP A 1 85 ? -50.980 -2.514 70.211 1.00 92.75 85 ASP A O 1
ATOM 669 N N . ASP A 1 86 ? -50.688 -1.643 72.259 1.00 91.44 86 ASP A N 1
ATOM 670 C CA . ASP A 1 86 ? -49.519 -0.837 71.882 1.00 91.44 86 ASP A CA 1
ATOM 671 C C . ASP A 1 86 ? -48.375 -1.727 71.381 1.00 91.44 86 ASP A C 1
ATOM 673 O O . ASP A 1 86 ? -47.739 -1.428 70.367 1.00 91.44 86 ASP A O 1
ATOM 677 N N . LEU A 1 87 ? -48.145 -2.859 72.056 1.00 92.00 87 LEU A N 1
ATOM 678 C CA . LEU A 1 87 ? -47.144 -3.839 71.645 1.00 92.00 87 LEU A CA 1
ATOM 679 C C . LEU A 1 87 ? -47.529 -4.527 70.326 1.00 92.00 87 LEU A C 1
ATOM 681 O O . LEU A 1 87 ? -46.682 -4.660 69.444 1.00 92.00 87 LEU A O 1
ATOM 685 N N . VAL A 1 88 ? -48.792 -4.930 70.163 1.00 95.44 88 VAL A N 1
ATOM 686 C CA . VAL A 1 88 ? -49.302 -5.561 68.933 1.00 95.44 88 VAL A CA 1
ATOM 687 C C . VAL A 1 88 ? -49.147 -4.623 67.734 1.00 95.44 88 VAL A C 1
ATOM 689 O O . VAL A 1 88 ? -48.658 -5.057 66.692 1.00 95.44 88 VAL A O 1
ATOM 692 N N . ASN A 1 89 ? -49.467 -3.336 67.884 1.00 94.69 89 ASN A N 1
ATOM 693 C CA . ASN A 1 89 ? -49.297 -2.332 66.830 1.00 94.69 89 ASN A CA 1
ATOM 694 C C . ASN A 1 89 ? -47.830 -2.173 66.406 1.00 94.69 89 ASN A C 1
ATOM 696 O O . ASN A 1 89 ? -47.531 -2.040 65.217 1.00 94.69 89 ASN A O 1
ATOM 700 N N . VAL A 1 90 ? -46.898 -2.191 67.364 1.00 95.69 90 VAL A N 1
ATOM 701 C CA . VAL A 1 90 ? -45.458 -2.152 67.062 1.00 95.69 90 VAL A CA 1
ATOM 702 C C . VAL A 1 90 ? -45.026 -3.422 66.329 1.00 95.69 90 VAL A C 1
ATOM 704 O O . VAL A 1 90 ? -44.332 -3.326 65.320 1.00 95.69 90 VAL A O 1
ATOM 707 N N . ILE A 1 91 ? -45.470 -4.598 66.780 1.00 96.38 91 ILE A N 1
ATOM 708 C CA . ILE A 1 91 ? -45.156 -5.878 66.129 1.00 96.38 91 ILE A CA 1
ATOM 709 C C . ILE A 1 91 ? -45.685 -5.905 64.689 1.00 96.38 91 ILE A C 1
ATOM 711 O O . ILE A 1 91 ? -44.947 -6.281 63.785 1.00 96.38 91 ILE A O 1
ATOM 715 N N . GLN A 1 92 ? -46.918 -5.456 64.447 1.00 95.88 92 GLN A N 1
ATOM 716 C CA . GLN A 1 92 ? -47.491 -5.386 63.099 1.00 95.88 92 GLN A CA 1
ATOM 717 C C . GLN A 1 92 ? -46.681 -4.476 62.169 1.00 95.88 92 GLN A C 1
ATOM 719 O O . GLN A 1 92 ? -46.416 -4.852 61.030 1.00 95.88 92 GLN A O 1
ATOM 724 N N . LYS A 1 93 ? -46.232 -3.311 62.658 1.00 97.00 93 LYS A N 1
ATOM 725 C CA . LYS A 1 93 ? -45.354 -2.414 61.888 1.00 97.00 93 LYS A CA 1
ATOM 726 C C . LYS A 1 93 ? -44.010 -3.063 61.560 1.00 97.00 93 LYS A C 1
ATOM 728 O O . LYS A 1 93 ? -43.530 -2.919 60.443 1.00 97.00 93 LYS A O 1
ATOM 733 N N . LEU A 1 94 ? -43.419 -3.784 62.513 1.00 97.62 94 LEU A N 1
ATOM 734 C CA . LEU A 1 94 ? -42.158 -4.497 62.295 1.00 97.62 94 LEU A CA 1
ATOM 735 C C . LEU A 1 94 ? -42.305 -5.632 61.277 1.00 97.62 94 LEU A C 1
ATOM 737 O O . LEU A 1 94 ? -41.411 -5.817 60.460 1.00 97.62 94 LEU A O 1
ATOM 741 N N . ILE A 1 95 ? -43.424 -6.362 61.298 1.00 97.38 95 ILE A N 1
ATOM 742 C CA . ILE A 1 95 ? -43.716 -7.407 60.305 1.00 97.38 95 ILE A CA 1
ATOM 743 C C . ILE A 1 95 ? -43.851 -6.790 58.910 1.00 97.38 95 ILE A C 1
ATOM 745 O O . ILE A 1 95 ? -43.190 -7.251 57.987 1.00 97.38 95 ILE A O 1
ATOM 749 N N . ALA A 1 96 ? -44.632 -5.713 58.771 1.00 96.94 96 ALA A N 1
ATOM 750 C CA . ALA A 1 96 ? -44.801 -5.032 57.488 1.00 96.94 96 ALA A CA 1
ATOM 751 C C . ALA A 1 96 ? -43.464 -4.524 56.920 1.00 96.94 96 ALA A C 1
ATOM 753 O O . ALA A 1 96 ? -43.197 -4.702 55.735 1.00 96.94 96 ALA A O 1
ATOM 754 N N . GLN A 1 97 ? -42.599 -3.957 57.771 1.00 97.81 97 GLN A N 1
ATOM 755 C CA . GLN A 1 97 ? -41.263 -3.534 57.348 1.00 97.81 97 GLN A CA 1
ATOM 756 C C . GLN A 1 97 ? -40.391 -4.723 56.931 1.00 97.81 97 GLN A C 1
ATOM 758 O O . GLN A 1 97 ? -39.684 -4.645 55.933 1.00 97.81 97 GLN A O 1
ATOM 763 N N . ALA A 1 98 ? -40.445 -5.834 57.669 1.00 97.62 98 ALA A N 1
ATOM 764 C CA . ALA A 1 98 ? -39.673 -7.028 57.337 1.00 97.62 98 ALA A CA 1
ATOM 765 C C . ALA A 1 98 ? -40.102 -7.645 55.994 1.00 97.62 98 ALA A C 1
ATOM 767 O O . ALA A 1 98 ? -39.250 -8.132 55.246 1.00 97.62 98 ALA A O 1
ATOM 768 N N . ASP A 1 99 ? -41.398 -7.612 55.675 1.00 97.50 99 ASP A N 1
ATOM 769 C CA . ASP A 1 99 ? -41.916 -8.060 54.382 1.00 97.50 99 ASP A CA 1
ATOM 770 C C . ASP A 1 99 ? -41.462 -7.130 53.243 1.00 97.50 99 ASP A C 1
ATOM 772 O O . ASP A 1 99 ? -40.973 -7.614 52.220 1.00 97.50 99 ASP A O 1
ATOM 776 N N . GLU A 1 100 ? -41.519 -5.808 53.441 1.00 97.88 100 GLU A N 1
ATOM 777 C CA . GLU A 1 100 ? -41.007 -4.824 52.475 1.00 97.88 100 GLU A CA 1
ATOM 778 C C . GLU A 1 100 ? -39.497 -4.997 52.230 1.00 97.88 100 GLU A C 1
ATOM 780 O O . GLU A 1 100 ? -39.035 -5.043 51.086 1.00 97.88 100 GLU A O 1
ATOM 785 N N . ASP A 1 101 ? -38.710 -5.161 53.296 1.00 98.06 101 ASP A N 1
ATOM 786 C CA . ASP A 1 101 ? -37.264 -5.373 53.210 1.00 98.06 101 ASP A CA 1
ATOM 787 C C . ASP A 1 101 ? -36.935 -6.663 52.445 1.00 98.06 101 ASP A C 1
ATOM 789 O O . ASP A 1 101 ? -35.998 -6.699 51.641 1.00 98.06 101 ASP A O 1
ATOM 793 N N . LYS A 1 102 ? -37.727 -7.722 52.644 1.00 97.94 102 LYS A N 1
ATOM 794 C CA . LYS A 1 102 ? -37.584 -8.990 51.922 1.00 97.94 102 LYS A CA 1
ATOM 795 C C . LYS A 1 102 ? -37.847 -8.825 50.425 1.00 97.94 102 LYS A C 1
ATOM 797 O O . LYS A 1 102 ? -37.064 -9.339 49.620 1.00 97.94 102 LYS A O 1
ATOM 802 N N . GLU A 1 103 ? -38.908 -8.118 50.041 1.00 97.94 103 GLU A N 1
ATOM 803 C CA . GLU A 1 103 ? -39.215 -7.838 48.632 1.00 97.94 103 GLU A CA 1
ATOM 804 C C . GLU A 1 103 ? -38.116 -6.993 47.977 1.00 97.94 103 GLU A C 1
ATOM 806 O O . GLU A 1 103 ? -37.618 -7.333 46.897 1.00 97.94 103 GLU A O 1
ATOM 811 N N . ASN A 1 104 ? -37.658 -5.946 48.665 1.00 98.12 104 ASN A N 1
ATOM 812 C CA . ASN A 1 104 ? -36.562 -5.093 48.210 1.00 98.12 104 ASN A CA 1
ATOM 813 C C . ASN A 1 104 ? -35.253 -5.873 48.030 1.00 98.12 104 ASN A C 1
ATOM 815 O O . ASN A 1 104 ? -34.520 -5.660 47.053 1.00 98.12 104 ASN A O 1
ATOM 819 N N . LEU A 1 105 ? -34.958 -6.804 48.938 1.00 98.25 105 LEU A N 1
ATOM 820 C CA . LEU A 1 105 ? -33.771 -7.652 48.865 1.00 98.25 105 LEU A CA 1
ATOM 821 C C . LEU A 1 105 ? -33.857 -8.638 47.695 1.00 98.25 105 LEU A C 1
ATOM 823 O O . LEU A 1 105 ? -32.875 -8.819 46.972 1.00 98.25 105 LEU A O 1
ATOM 827 N N . GLN A 1 106 ? -35.034 -9.213 47.440 1.00 98.00 106 GLN A N 1
ATOM 828 C CA . GLN A 1 106 ? -35.262 -10.069 46.277 1.00 98.00 106 GLN A CA 1
ATOM 829 C C . GLN A 1 106 ? -35.124 -9.292 44.958 1.00 98.00 106 GLN A C 1
ATOM 831 O O . GLN A 1 106 ? -34.448 -9.758 44.038 1.00 98.00 106 GLN A O 1
ATOM 836 N N . ALA A 1 107 ? -35.689 -8.085 44.871 1.00 98.06 107 ALA A N 1
ATOM 837 C CA . ALA A 1 107 ? -35.545 -7.222 43.699 1.00 98.06 107 ALA A CA 1
ATOM 838 C C . ALA A 1 107 ? -34.082 -6.811 43.463 1.00 98.06 107 ALA A C 1
ATOM 840 O O . ALA A 1 107 ? -33.609 -6.787 42.325 1.00 98.06 107 ALA A O 1
ATOM 841 N N . SER A 1 108 ? -33.347 -6.516 44.537 1.00 98.25 108 SER A N 1
ATOM 842 C CA . SER A 1 108 ? -31.921 -6.180 44.470 1.00 98.25 108 SER A CA 1
ATOM 843 C C . SER A 1 108 ? -31.083 -7.365 43.998 1.00 98.25 108 SER A C 1
ATOM 845 O O . SER A 1 108 ? -30.230 -7.194 43.129 1.00 98.25 108 SER A O 1
ATOM 847 N N . LYS A 1 109 ? -31.373 -8.575 44.491 1.00 98.38 109 LYS A N 1
ATOM 848 C CA . LYS A 1 109 ? -30.727 -9.809 44.031 1.00 98.38 109 LYS A CA 1
ATOM 849 C C . LYS A 1 109 ? -30.920 -10.016 42.526 1.00 98.38 109 LYS A C 1
ATOM 851 O O . LYS A 1 109 ? -29.940 -10.220 41.819 1.00 98.38 109 LYS A O 1
ATOM 856 N N . GLN A 1 110 ? -32.149 -9.868 42.026 1.00 98.25 110 GLN A N 1
ATOM 857 C CA . GLN A 1 110 ? -32.424 -10.022 40.595 1.00 98.25 110 GLN A CA 1
ATOM 858 C C . GLN A 1 110 ? -31.684 -8.983 39.740 1.00 98.25 110 GLN A C 1
ATOM 860 O O . GLN A 1 110 ? -31.188 -9.299 38.660 1.00 98.25 110 GLN A O 1
ATOM 865 N N . LYS A 1 111 ? -31.587 -7.733 40.214 1.00 98.50 111 LYS A N 1
ATOM 866 C CA . LYS A 1 111 ? -30.817 -6.686 39.525 1.00 98.50 111 LYS A CA 1
ATOM 867 C C . LYS A 1 111 ? -29.331 -7.035 39.445 1.00 98.50 111 LYS A C 1
ATOM 869 O O . LYS A 1 111 ? -28.735 -6.818 38.396 1.00 98.50 111 LYS A O 1
ATOM 874 N N . ILE A 1 112 ? -28.752 -7.575 40.518 1.00 98.44 112 ILE A N 1
ATOM 875 C CA . ILE A 1 112 ? -27.346 -8.006 40.541 1.00 98.44 112 ILE A CA 1
ATOM 876 C C . ILE A 1 112 ? -27.117 -9.136 39.533 1.00 98.44 112 ILE A C 1
ATOM 878 O O . ILE A 1 112 ? -26.207 -9.026 38.718 1.00 98.44 112 ILE A O 1
ATOM 882 N N . GLU A 1 113 ? -27.978 -10.156 39.515 1.00 98.50 113 GLU A N 1
ATOM 883 C CA . GLU A 1 113 ? -27.880 -11.268 38.555 1.00 98.50 113 GLU A CA 1
ATOM 884 C C . GLU A 1 113 ? -27.942 -10.779 37.096 1.00 98.50 113 GLU A C 1
ATOM 886 O O . GLU A 1 113 ? -27.165 -11.221 36.247 1.00 98.50 113 GLU A O 1
ATOM 891 N N . ASN A 1 114 ? -28.818 -9.813 36.799 1.00 98.38 114 ASN A N 1
ATOM 892 C CA . ASN A 1 114 ? -28.904 -9.222 35.463 1.00 98.38 114 ASN A CA 1
ATOM 893 C C . ASN A 1 114 ? -27.630 -8.439 35.099 1.00 98.38 114 ASN A C 1
ATOM 895 O O . ASN A 1 114 ? -27.126 -8.572 33.985 1.00 98.38 114 ASN A O 1
ATOM 899 N N . ILE A 1 115 ? -27.077 -7.662 36.041 1.00 98.62 115 ILE A N 1
ATOM 900 C CA . ILE A 1 115 ? -25.816 -6.928 35.843 1.00 98.62 115 ILE A CA 1
ATOM 901 C C . ILE A 1 115 ? -24.659 -7.899 35.580 1.00 98.62 115 ILE A C 1
ATOM 903 O O . ILE A 1 115 ? -23.841 -7.647 34.696 1.00 98.62 115 ILE A O 1
ATOM 907 N N . GLU A 1 116 ? -24.586 -9.015 36.305 1.00 98.44 116 GLU A N 1
ATOM 908 C CA . GLU A 1 116 ? -23.569 -10.048 36.085 1.00 98.44 116 GLU A CA 1
ATOM 909 C C . GLU A 1 116 ? -23.680 -10.670 34.685 1.00 98.44 116 GLU A C 1
ATOM 911 O O . GLU A 1 116 ? -22.667 -10.839 33.998 1.00 98.44 116 GLU A O 1
ATOM 916 N N . ALA A 1 117 ? -24.901 -10.953 34.220 1.00 98.31 117 ALA A N 1
ATOM 917 C CA . ALA A 1 117 ? -25.142 -11.480 32.878 1.00 98.31 117 ALA A CA 1
ATOM 918 C C . ALA A 1 117 ? -24.740 -10.482 31.771 1.00 98.31 117 ALA A C 1
ATOM 920 O O . ALA A 1 117 ? -24.079 -10.861 30.792 1.00 98.31 117 ALA A O 1
ATOM 921 N N . ASP A 1 118 ? -25.083 -9.204 31.941 1.00 98.56 118 ASP A N 1
ATOM 922 C CA . ASP A 1 118 ? -24.714 -8.127 31.016 1.00 98.56 118 ASP A CA 1
ATOM 923 C C . ASP A 1 118 ? -23.197 -7.908 30.981 1.00 98.56 118 ASP A C 1
ATOM 925 O O . ASP A 1 118 ? -22.603 -7.743 29.905 1.00 98.56 118 ASP A O 1
ATOM 929 N N . LEU A 1 119 ? -22.544 -7.962 32.145 1.00 98.56 119 LEU A N 1
ATOM 930 C CA . LEU A 1 119 ? -21.095 -7.845 32.267 1.00 98.56 119 LEU A CA 1
ATOM 931 C C . LEU A 1 119 ? -20.393 -9.013 31.570 1.00 98.56 119 LEU A C 1
ATOM 933 O O . LEU A 1 119 ? -19.471 -8.789 30.787 1.00 98.56 119 LEU A O 1
ATOM 937 N N . ASN A 1 120 ? -20.867 -10.244 31.773 1.00 98.50 120 ASN A N 1
ATOM 938 C CA . ASN A 1 120 ? -20.322 -11.423 31.103 1.00 98.50 120 ASN A CA 1
ATOM 939 C C . ASN A 1 120 ? -20.463 -11.323 29.573 1.00 98.50 120 ASN A C 1
ATOM 941 O O . ASN A 1 120 ? -19.505 -11.555 28.833 1.00 98.50 120 ASN A O 1
ATOM 945 N N . THR A 1 121 ? -21.630 -10.889 29.088 1.00 98.56 121 THR A N 1
ATOM 946 C CA . THR A 1 121 ? -21.877 -10.664 27.653 1.00 98.56 121 THR A CA 1
ATOM 947 C C . THR A 1 121 ? -20.951 -9.590 27.083 1.00 98.56 121 THR A C 1
ATOM 949 O O . THR A 1 121 ? -20.397 -9.742 25.991 1.00 98.56 121 THR A O 1
ATOM 952 N N . THR A 1 122 ? -20.761 -8.498 27.821 1.00 98.56 122 THR A N 1
ATOM 953 C CA . THR A 1 122 ? -19.858 -7.409 27.434 1.00 98.56 122 THR A CA 1
ATOM 954 C C . THR A 1 122 ? -18.413 -7.892 27.377 1.00 98.56 122 THR A C 1
ATOM 956 O O . THR A 1 122 ? -17.711 -7.606 26.409 1.00 98.56 122 THR A O 1
ATOM 959 N N . ASN A 1 123 ? -17.988 -8.700 28.347 1.00 98.56 123 ASN A N 1
ATOM 960 C CA . ASN A 1 123 ? -16.637 -9.243 28.398 1.00 98.56 123 ASN A CA 1
ATOM 961 C C . ASN A 1 123 ? -16.350 -10.175 27.207 1.00 98.56 123 ASN A C 1
ATOM 963 O O . ASN A 1 123 ? -15.307 -10.066 26.567 1.00 98.56 123 ASN A O 1
ATOM 967 N N . GLN A 1 124 ? -17.318 -11.015 26.821 1.00 98.44 124 GLN A N 1
ATOM 968 C CA . GLN A 1 124 ? -17.215 -11.843 25.612 1.00 98.44 124 GLN A CA 1
ATOM 969 C C . GLN A 1 124 ? -17.103 -11.004 24.331 1.00 98.44 124 GLN A C 1
ATOM 971 O O . GLN A 1 124 ? -16.339 -11.348 23.430 1.00 98.44 124 GLN A O 1
ATOM 976 N N . LYS A 1 125 ? -17.850 -9.894 24.228 1.00 98.62 125 LYS A N 1
ATOM 977 C CA . LYS A 1 125 ? -17.731 -8.969 23.086 1.00 98.62 125 LYS A CA 1
ATOM 978 C C . LYS A 1 125 ? -16.346 -8.322 23.037 1.00 98.62 125 LYS A C 1
ATOM 980 O O . LYS A 1 125 ? -15.748 -8.279 21.967 1.00 98.62 125 LYS A O 1
ATOM 985 N N . ILE A 1 126 ? -15.824 -7.869 24.179 1.00 98.69 126 ILE A N 1
ATOM 986 C CA . ILE A 1 126 ? -14.474 -7.295 24.287 1.00 98.69 126 ILE A CA 1
ATOM 987 C C . ILE A 1 126 ? -13.413 -8.314 23.860 1.00 98.69 126 ILE A C 1
ATOM 989 O O . ILE A 1 126 ? -12.496 -7.964 23.117 1.00 98.69 126 ILE A O 1
ATOM 993 N N . GLN A 1 127 ? -13.554 -9.576 24.270 1.00 98.56 127 GLN A N 1
ATOM 994 C CA . GLN A 1 127 ? -12.633 -10.635 23.869 1.00 98.56 127 GLN A CA 1
ATOM 995 C C . GLN A 1 127 ? -12.626 -10.836 22.345 1.00 98.56 127 GLN A C 1
ATOM 997 O O . GLN A 1 127 ? -11.556 -10.810 21.742 1.00 98.56 127 GLN A O 1
ATOM 1002 N N . ARG A 1 128 ? -13.802 -10.926 21.704 1.00 98.44 128 ARG A N 1
ATOM 1003 C CA . ARG A 1 128 ? -13.899 -11.044 20.233 1.00 98.44 128 ARG A CA 1
ATOM 1004 C C . ARG A 1 128 ? -13.264 -9.857 19.509 1.00 98.44 128 ARG A C 1
ATOM 1006 O O . ARG A 1 128 ? -12.481 -10.050 18.588 1.00 98.44 128 ARG A O 1
ATOM 1013 N N . ILE A 1 129 ? -13.545 -8.632 19.961 1.00 98.69 129 ILE A N 1
ATOM 1014 C CA . ILE A 1 129 ? -12.936 -7.416 19.397 1.00 98.69 129 ILE A CA 1
ATOM 1015 C C . ILE A 1 129 ? -11.407 -7.462 19.538 1.00 98.69 129 ILE A C 1
ATOM 1017 O O . ILE A 1 129 ? -10.686 -7.076 18.622 1.00 98.69 129 ILE A O 1
ATOM 1021 N N . THR A 1 130 ? -10.897 -7.958 20.665 1.00 98.62 130 THR A N 1
ATOM 1022 C CA . THR A 1 130 ? -9.452 -8.093 20.899 1.00 98.62 130 THR A CA 1
ATOM 1023 C C . THR A 1 130 ? -8.810 -9.077 19.914 1.00 98.62 130 THR A C 1
ATOM 1025 O O . THR A 1 130 ? -7.756 -8.781 19.349 1.00 98.62 130 THR A O 1
ATOM 1028 N N . GLU A 1 131 ? -9.457 -10.215 19.657 1.00 98.56 131 GLU A N 1
ATOM 1029 C CA . GLU A 1 131 ? -9.009 -11.218 18.678 1.00 98.56 131 GLU A CA 1
ATOM 1030 C C . GLU A 1 131 ? -9.025 -10.668 17.237 1.00 98.56 131 GLU A C 1
ATOM 1032 O O . GLU A 1 131 ? -8.068 -10.864 16.478 1.00 98.56 131 GLU A O 1
ATOM 1037 N N . GLU A 1 132 ? -10.067 -9.917 16.868 1.00 98.69 132 GLU A N 1
ATOM 1038 C CA . GLU A 1 132 ? -10.161 -9.237 15.569 1.00 98.69 132 GLU A CA 1
ATOM 1039 C C . GLU A 1 132 ? -9.062 -8.180 15.391 1.00 98.69 132 GLU A C 1
ATOM 1041 O O . GLU A 1 132 ? -8.433 -8.105 14.332 1.00 98.69 132 GLU A O 1
ATOM 1046 N N . ILE A 1 133 ? -8.784 -7.384 16.429 1.00 98.69 133 ILE A N 1
ATOM 1047 C CA . ILE A 1 133 ? -7.712 -6.379 16.414 1.00 98.69 133 ILE A CA 1
ATOM 1048 C C . ILE A 1 133 ? -6.350 -7.041 16.202 1.00 98.69 133 ILE A C 1
ATOM 1050 O O . ILE A 1 133 ? -5.568 -6.566 15.374 1.00 98.69 133 ILE A O 1
ATOM 1054 N N . GLU A 1 134 ? -6.052 -8.136 16.906 1.00 98.62 134 GLU A N 1
ATOM 1055 C CA . GLU A 1 134 ? -4.766 -8.818 16.745 1.00 98.62 134 GLU A CA 1
ATOM 1056 C C . GLU A 1 134 ? -4.642 -9.449 15.349 1.00 98.62 134 GLU A C 1
ATOM 1058 O O . GLU A 1 134 ? -3.597 -9.319 14.710 1.00 98.62 134 GLU A O 1
ATOM 1063 N N . THR A 1 135 ? -5.725 -10.021 14.815 1.00 98.69 135 THR A N 1
ATOM 1064 C CA . THR A 1 135 ? -5.770 -10.524 13.431 1.00 98.69 135 THR A CA 1
ATOM 1065 C C . THR A 1 135 ? -5.490 -9.406 12.426 1.00 98.69 135 THR A C 1
ATOM 1067 O O . THR A 1 135 ? -4.618 -9.535 11.564 1.00 98.69 135 THR A O 1
ATOM 1070 N N . ASN A 1 136 ? -6.161 -8.261 12.567 1.00 98.62 136 ASN A N 1
ATOM 1071 C CA . ASN A 1 136 ? -5.959 -7.108 11.690 1.00 98.62 136 ASN A CA 1
ATOM 1072 C C . ASN A 1 136 ? -4.534 -6.555 11.778 1.00 98.62 136 ASN A C 1
ATOM 1074 O O . ASN A 1 136 ? -3.944 -6.191 10.761 1.00 98.62 136 ASN A O 1
ATOM 1078 N N . LYS A 1 137 ? -3.937 -6.545 12.969 1.00 98.62 137 LYS A N 1
ATOM 1079 C CA . LYS A 1 137 ? -2.540 -6.151 13.170 1.00 98.62 137 LYS A CA 1
ATOM 1080 C C . LYS A 1 137 ? -1.566 -7.084 12.445 1.00 98.62 137 LYS A C 1
ATOM 1082 O O . LYS A 1 137 ? -0.622 -6.593 11.821 1.00 98.62 137 LYS A O 1
ATOM 1087 N N . GLN A 1 138 ? -1.794 -8.400 12.467 1.00 98.44 138 GLN A N 1
ATOM 1088 C CA . GLN A 1 138 ? -0.981 -9.346 11.690 1.00 98.44 138 GLN A CA 1
ATOM 1089 C C . GLN A 1 138 ? -1.175 -9.157 10.179 1.00 98.44 138 GLN A C 1
ATOM 1091 O O . GLN A 1 138 ? -0.190 -9.136 9.438 1.00 98.44 138 GLN A O 1
ATOM 1096 N N . ASN A 1 139 ? -2.409 -8.916 9.726 1.00 98.56 139 ASN A N 1
ATOM 1097 C CA . ASN A 1 139 ? -2.700 -8.618 8.320 1.00 98.56 139 ASN A CA 1
ATOM 1098 C C . ASN A 1 139 ? -1.960 -7.360 7.843 1.00 98.56 139 ASN A C 1
ATOM 1100 O O . ASN A 1 139 ? -1.283 -7.391 6.818 1.00 98.56 139 ASN A O 1
ATOM 1104 N N . VAL A 1 140 ? -2.007 -6.270 8.617 1.00 98.62 140 VAL A N 1
ATOM 1105 C CA . VAL A 1 140 ? -1.273 -5.030 8.313 1.00 98.62 140 VAL A CA 1
ATOM 1106 C C . VAL A 1 140 ? 0.237 -5.277 8.258 1.00 98.62 140 VAL A C 1
ATOM 1108 O O . VAL A 1 140 ? 0.910 -4.775 7.357 1.00 98.62 140 VAL A O 1
ATOM 1111 N N . LYS A 1 141 ? 0.785 -6.084 9.176 1.00 98.62 141 LYS A N 1
ATOM 1112 C CA . LYS A 1 141 ? 2.206 -6.463 9.161 1.00 98.62 141 LYS A CA 1
ATOM 1113 C C . LYS A 1 141 ? 2.577 -7.231 7.887 1.00 98.62 141 LYS A C 1
ATOM 1115 O O . LYS A 1 141 ? 3.612 -6.936 7.295 1.00 98.62 141 LYS A O 1
ATOM 1120 N N . SER A 1 142 ? 1.739 -8.171 7.450 1.00 98.44 142 SER A N 1
ATOM 1121 C CA . SER A 1 142 ? 1.948 -8.922 6.205 1.00 98.44 142 SER A CA 1
ATOM 1122 C C . SER A 1 142 ? 1.878 -8.019 4.971 1.00 98.44 142 SER A C 1
ATOM 1124 O O . SER A 1 142 ? 2.773 -8.069 4.130 1.00 98.44 142 SER A O 1
ATOM 1126 N N . ILE A 1 143 ? 0.883 -7.126 4.902 1.00 98.62 143 ILE A N 1
ATOM 1127 C CA . ILE A 1 143 ? 0.760 -6.139 3.818 1.00 98.62 143 ILE A CA 1
ATOM 1128 C C . ILE A 1 143 ? 2.016 -5.271 3.735 1.00 98.62 143 ILE A C 1
ATOM 1130 O O . ILE A 1 143 ? 2.551 -5.074 2.646 1.00 98.62 143 ILE A O 1
ATOM 1134 N N . LYS A 1 144 ? 2.522 -4.793 4.879 1.00 98.62 144 LYS A N 1
ATOM 1135 C CA . LYS A 1 144 ? 3.754 -4.001 4.930 1.00 98.62 144 LYS A CA 1
ATOM 1136 C C . LYS A 1 144 ? 4.942 -4.760 4.329 1.00 98.62 144 LYS A C 1
ATOM 1138 O O . LYS A 1 144 ? 5.624 -4.218 3.468 1.00 98.62 144 LYS A O 1
ATOM 1143 N N . VAL A 1 145 ? 5.151 -6.015 4.734 1.00 98.56 145 VAL A N 1
ATOM 1144 C CA . VAL A 1 145 ? 6.239 -6.858 4.205 1.00 98.56 145 VAL A CA 1
ATOM 1145 C C . VAL A 1 145 ? 6.111 -7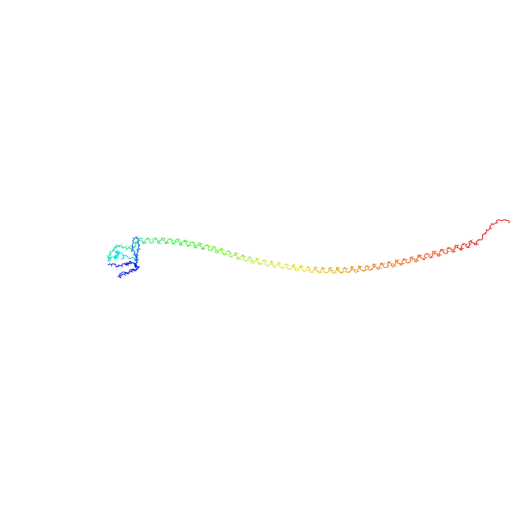.062 2.692 1.00 98.56 145 VAL A C 1
ATOM 1147 O O . VAL A 1 145 ? 7.108 -6.959 1.977 1.00 98.56 145 VAL A O 1
ATOM 1150 N N . ASN A 1 146 ? 4.898 -7.299 2.186 1.00 98.56 146 ASN A N 1
ATOM 1151 C CA . ASN A 1 146 ? 4.665 -7.457 0.749 1.00 98.56 146 ASN A CA 1
ATOM 1152 C C . ASN A 1 146 ? 4.993 -6.173 -0.027 1.00 98.56 146 ASN A C 1
ATOM 1154 O O . ASN A 1 146 ? 5.636 -6.235 -1.073 1.00 98.56 146 ASN A O 1
ATOM 1158 N N . ILE A 1 147 ? 4.588 -5.009 0.491 1.00 98.62 147 ILE A N 1
ATOM 1159 C CA . ILE A 1 147 ? 4.902 -3.709 -0.119 1.00 98.62 147 ILE A CA 1
ATOM 1160 C C . ILE A 1 147 ? 6.417 -3.472 -0.137 1.00 98.62 147 ILE A C 1
ATOM 1162 O O . ILE A 1 147 ? 6.959 -3.137 -1.189 1.00 98.62 147 ILE A O 1
ATOM 1166 N N . ASP A 1 148 ? 7.104 -3.689 0.987 1.00 98.69 148 ASP A N 1
ATOM 1167 C CA . ASP A 1 148 ? 8.557 -3.498 1.096 1.00 98.69 148 ASP A CA 1
ATOM 1168 C C . ASP A 1 148 ? 9.321 -4.416 0.120 1.00 98.69 148 ASP A C 1
ATOM 1170 O O . ASP A 1 148 ? 10.276 -3.988 -0.538 1.00 98.69 148 ASP A O 1
ATOM 1174 N N . THR A 1 149 ? 8.853 -5.659 -0.039 1.00 98.62 149 THR A N 1
ATOM 1175 C CA . THR A 1 149 ? 9.416 -6.632 -0.991 1.00 98.62 149 THR A CA 1
ATOM 1176 C C . THR A 1 149 ? 9.228 -6.162 -2.432 1.00 98.62 149 THR A C 1
ATOM 1178 O O . THR A 1 149 ? 10.197 -6.078 -3.183 1.00 98.62 149 THR A O 1
ATOM 1181 N N . ASN A 1 150 ? 8.006 -5.770 -2.806 1.00 98.62 150 ASN A N 1
ATOM 1182 C CA . ASN A 1 150 ? 7.708 -5.291 -4.157 1.00 98.62 150 ASN A CA 1
ATOM 1183 C C . ASN A 1 150 ? 8.501 -4.024 -4.510 1.00 98.62 150 ASN A C 1
ATOM 1185 O O . ASN A 1 150 ? 8.996 -3.901 -5.627 1.00 98.62 150 ASN A O 1
ATOM 1189 N N . ILE A 1 151 ? 8.655 -3.089 -3.566 1.00 98.75 151 ILE A N 1
ATOM 1190 C CA . ILE A 1 151 ? 9.474 -1.883 -3.763 1.00 98.75 151 ILE A CA 1
ATOM 1191 C C . ILE A 1 151 ? 10.938 -2.255 -4.010 1.00 98.75 151 ILE A C 1
ATOM 1193 O O . ILE A 1 151 ? 11.584 -1.648 -4.863 1.00 98.75 151 ILE A O 1
ATOM 1197 N N . THR A 1 152 ? 11.463 -3.232 -3.271 1.00 98.69 152 THR A N 1
ATOM 1198 C CA . THR A 1 152 ? 12.844 -3.704 -3.440 1.00 98.69 152 THR A CA 1
ATOM 1199 C C . THR A 1 152 ? 13.053 -4.308 -4.824 1.00 98.69 152 THR A C 1
ATOM 1201 O O . THR A 1 152 ? 13.946 -3.865 -5.540 1.00 98.69 152 THR A O 1
ATOM 1204 N N . MET A 1 153 ? 12.169 -5.217 -5.244 1.00 98.50 153 MET A N 1
ATOM 1205 C CA . MET A 1 153 ? 12.240 -5.835 -6.571 1.00 98.50 153 MET A CA 1
ATOM 1206 C C . MET A 1 153 ? 12.158 -4.795 -7.693 1.00 98.50 153 MET A C 1
ATOM 1208 O O . MET A 1 153 ? 12.988 -4.784 -8.594 1.00 98.50 153 MET A O 1
ATOM 1212 N N . LEU A 1 154 ? 11.218 -3.846 -7.603 1.00 98.75 154 LEU A N 1
ATOM 1213 C CA . LEU A 1 154 ? 11.091 -2.780 -8.603 1.00 98.75 154 LEU A CA 1
ATOM 1214 C C . LEU A 1 154 ? 12.348 -1.908 -8.694 1.00 98.75 154 LEU A C 1
ATOM 1216 O O . LEU A 1 154 ? 12.712 -1.461 -9.780 1.00 98.75 154 LEU A O 1
ATOM 1220 N N . ARG A 1 155 ? 13.020 -1.644 -7.566 1.00 98.62 155 ARG A N 1
ATOM 1221 C CA . ARG A 1 155 ? 14.289 -0.904 -7.564 1.00 98.62 155 ARG A CA 1
ATOM 1222 C C . ARG A 1 155 ? 15.393 -1.679 -8.273 1.00 98.62 155 ARG A C 1
ATOM 1224 O O . ARG A 1 155 ? 16.135 -1.068 -9.039 1.00 98.62 155 ARG A O 1
ATOM 1231 N N . GLU A 1 156 ? 15.498 -2.979 -8.026 1.00 98.56 156 GLU A N 1
ATOM 1232 C CA . GLU A 1 156 ? 16.489 -3.852 -8.667 1.00 98.56 156 GLU A CA 1
ATOM 1233 C C . GLU A 1 156 ? 16.255 -3.959 -10.180 1.00 98.56 156 GLU A C 1
ATOM 1235 O O . GLU A 1 156 ? 17.198 -3.795 -10.959 1.00 98.56 156 GLU A O 1
ATOM 1240 N N . ASP A 1 157 ? 15.001 -4.122 -10.605 1.00 98.69 157 ASP A N 1
ATOM 1241 C CA . ASP A 1 157 ? 14.622 -4.157 -12.022 1.00 98.69 157 ASP A CA 1
ATOM 1242 C C . ASP A 1 157 ? 14.969 -2.840 -12.729 1.00 98.69 157 ASP A C 1
ATOM 1244 O O . ASP A 1 157 ? 15.590 -2.834 -13.795 1.00 98.69 157 ASP A O 1
ATOM 1248 N N . ILE A 1 158 ? 14.620 -1.697 -12.124 1.00 98.69 158 ILE A N 1
ATOM 1249 C CA . ILE A 1 158 ? 14.954 -0.373 -12.670 1.00 98.69 158 ILE A CA 1
ATOM 1250 C C . ILE A 1 158 ? 16.471 -0.196 -12.767 1.00 98.69 158 ILE A C 1
ATOM 1252 O O . ILE A 1 158 ? 16.961 0.292 -13.785 1.00 98.69 158 ILE A O 1
ATOM 1256 N N . PHE A 1 159 ? 17.218 -0.588 -11.733 1.00 98.62 159 PHE A N 1
ATOM 1257 C CA . PHE A 1 159 ? 18.673 -0.468 -11.724 1.00 98.62 159 PHE A CA 1
ATOM 1258 C C . PHE A 1 159 ? 19.313 -1.303 -12.840 1.00 98.62 159 PHE A C 1
ATOM 1260 O O . PHE A 1 159 ? 20.165 -0.801 -13.574 1.00 98.62 159 PHE A O 1
ATOM 1267 N N . THR A 1 160 ? 18.849 -2.540 -13.016 1.00 98.56 160 THR A N 1
ATOM 1268 C CA . THR A 1 160 ? 19.320 -3.454 -14.066 1.00 98.56 160 THR A CA 1
ATOM 1269 C C . THR A 1 160 ? 19.020 -2.901 -15.459 1.00 98.56 160 THR A C 1
ATOM 1271 O O . THR A 1 160 ? 19.901 -2.868 -16.317 1.00 98.56 160 THR A O 1
ATOM 1274 N N . ASN A 1 161 ? 17.810 -2.378 -15.672 1.00 98.62 161 ASN A N 1
ATOM 1275 C CA . ASN A 1 161 ? 17.426 -1.771 -16.946 1.00 98.62 161 ASN A CA 1
ATOM 1276 C C . ASN A 1 161 ? 18.256 -0.521 -17.268 1.00 98.62 161 ASN A C 1
ATOM 1278 O O . ASN A 1 161 ? 18.715 -0.363 -18.397 1.00 98.62 161 ASN A O 1
ATOM 1282 N N . ILE A 1 162 ? 18.484 0.359 -16.287 1.00 98.75 162 ILE A N 1
ATOM 1283 C CA . ILE A 1 162 ? 19.336 1.545 -16.464 1.00 98.75 162 ILE A CA 1
ATOM 1284 C C . ILE A 1 162 ? 20.771 1.133 -16.805 1.00 98.75 162 ILE A C 1
ATOM 1286 O O . ILE A 1 162 ? 21.385 1.748 -17.676 1.00 98.75 162 ILE A O 1
ATOM 1290 N N . HIS A 1 163 ? 21.302 0.102 -16.144 1.00 98.44 163 HIS A N 1
ATOM 1291 C CA . HIS A 1 163 ? 22.632 -0.420 -16.442 1.00 98.44 163 HIS A CA 1
ATOM 1292 C C . HIS A 1 163 ? 22.735 -0.895 -17.896 1.00 98.44 163 HIS A C 1
ATOM 1294 O O . HIS A 1 163 ? 23.609 -0.421 -18.618 1.00 98.44 163 HIS A O 1
ATOM 1300 N N . GLY A 1 164 ? 21.804 -1.743 -18.347 1.00 98.56 164 GLY A N 1
ATOM 1301 C CA . GLY A 1 164 ? 21.789 -2.238 -19.727 1.00 98.56 164 GLY A CA 1
ATOM 1302 C C . GLY A 1 164 ? 21.675 -1.114 -20.763 1.00 98.56 164 GLY A C 1
ATOM 1303 O O . GLY A 1 164 ? 22.440 -1.074 -21.721 1.00 98.56 164 GLY A O 1
ATOM 1304 N N . ILE A 1 165 ? 20.801 -0.127 -20.527 1.00 98.75 165 ILE A N 1
ATOM 1305 C CA . ILE A 1 165 ? 20.671 1.048 -21.408 1.00 98.75 165 ILE A CA 1
ATOM 1306 C C . ILE A 1 165 ? 21.991 1.825 -21.509 1.00 98.75 165 ILE A C 1
ATOM 1308 O O . ILE A 1 165 ? 22.339 2.311 -22.585 1.00 98.75 165 ILE A O 1
ATOM 1312 N N . ASN A 1 166 ? 22.731 1.965 -20.407 1.00 98.69 166 ASN A N 1
ATOM 1313 C CA . ASN A 1 166 ? 24.017 2.658 -20.425 1.00 98.69 166 ASN A CA 1
ATOM 1314 C C . ASN A 1 166 ? 25.076 1.881 -21.220 1.00 98.69 166 ASN A C 1
ATOM 1316 O O . ASN A 1 166 ? 25.821 2.497 -21.982 1.00 98.69 166 ASN A O 1
ATOM 1320 N N . GLU A 1 167 ? 25.119 0.552 -21.097 1.00 98.69 167 GLU A N 1
ATOM 1321 C CA . GLU A 1 167 ? 26.026 -0.300 -21.880 1.00 98.69 167 GLU A CA 1
ATOM 1322 C C . GLU A 1 167 ? 25.733 -0.222 -23.385 1.00 98.69 167 GLU A C 1
ATOM 1324 O O . GLU A 1 167 ? 26.654 -0.061 -24.199 1.00 98.69 167 GLU A O 1
ATOM 1329 N N . ASP A 1 168 ? 24.451 -0.263 -23.756 1.00 98.75 168 ASP A N 1
ATOM 1330 C CA . ASP A 1 168 ? 23.999 -0.096 -25.138 1.00 98.75 168 ASP A CA 1
ATOM 1331 C C . ASP A 1 168 ? 24.362 1.295 -25.673 1.00 98.75 168 ASP A C 1
ATOM 1333 O O . ASP A 1 168 ? 24.876 1.436 -26.788 1.00 98.75 168 ASP A O 1
ATOM 1337 N N . LEU A 1 169 ? 24.152 2.340 -24.865 1.00 98.75 169 LEU A N 1
ATOM 1338 C CA . LEU A 1 169 ? 24.483 3.714 -25.230 1.00 98.75 169 LEU A CA 1
ATOM 1339 C C . LEU A 1 169 ? 25.991 3.894 -25.445 1.00 98.75 169 LEU A C 1
ATOM 1341 O O . LEU A 1 169 ? 26.400 4.553 -26.402 1.00 98.75 169 LEU A O 1
ATOM 1345 N N . ASP A 1 170 ? 26.824 3.323 -24.580 1.00 98.69 170 ASP A N 1
ATOM 1346 C CA . ASP A 1 170 ? 28.278 3.404 -24.711 1.00 98.69 170 ASP A CA 1
ATOM 1347 C C . ASP A 1 170 ? 28.795 2.613 -25.914 1.00 98.69 170 ASP A C 1
ATOM 1349 O O . ASP A 1 170 ? 29.733 3.052 -26.588 1.00 98.69 170 ASP A O 1
ATOM 1353 N N . THR A 1 171 ? 28.149 1.495 -26.245 1.00 98.75 171 THR A N 1
ATOM 1354 C CA . THR A 1 171 ? 28.424 0.763 -27.485 1.00 98.75 171 THR A CA 1
ATOM 1355 C C . THR A 1 171 ? 28.049 1.587 -28.711 1.00 98.75 171 THR A C 1
ATOM 1357 O O . THR A 1 171 ? 28.894 1.794 -29.581 1.00 98.75 171 THR A O 1
ATOM 1360 N N . CYS A 1 172 ? 26.856 2.181 -28.729 1.00 98.75 172 CYS A N 1
ATOM 1361 C CA . CYS A 1 172 ? 26.411 3.056 -29.811 1.00 98.75 172 CYS A CA 1
ATOM 1362 C C . CYS A 1 172 ? 27.346 4.264 -30.012 1.00 98.75 172 CYS A C 1
ATOM 1364 O O . CYS A 1 172 ? 27.731 4.578 -31.139 1.00 98.75 172 CYS A O 1
ATOM 1366 N N . LYS A 1 173 ? 27.795 4.917 -28.927 1.00 98.81 173 LYS A N 1
ATOM 1367 C CA . LYS A 1 173 ? 28.786 6.010 -29.005 1.00 98.81 173 LYS A CA 1
ATOM 1368 C C . LYS A 1 173 ? 30.086 5.560 -29.670 1.00 98.81 173 LYS A C 1
ATOM 1370 O O . LYS A 1 173 ? 30.655 6.311 -30.464 1.00 98.81 173 LYS A O 1
ATOM 1375 N N . ARG A 1 174 ? 30.568 4.361 -29.335 1.00 98.56 174 ARG A N 1
ATOM 1376 C CA . ARG A 1 174 ? 31.796 3.789 -29.902 1.00 98.56 174 ARG A CA 1
ATOM 1377 C C . ARG A 1 174 ? 31.637 3.521 -31.394 1.00 98.56 174 ARG A C 1
ATOM 1379 O O . ARG A 1 174 ? 32.502 3.920 -32.169 1.00 98.56 174 ARG A O 1
ATOM 1386 N N . ASP A 1 175 ? 30.516 2.930 -31.789 1.00 98.75 175 ASP A N 1
ATOM 1387 C CA . ASP A 1 175 ? 30.217 2.626 -33.188 1.00 98.75 175 ASP A CA 1
ATOM 1388 C C . ASP A 1 175 ? 30.099 3.903 -34.027 1.00 98.75 175 ASP A C 1
ATOM 1390 O O . ASP A 1 175 ? 30.705 3.998 -35.093 1.00 98.75 175 ASP A O 1
ATOM 1394 N N . ILE A 1 176 ? 29.420 4.935 -33.512 1.00 98.81 176 ILE A N 1
ATOM 1395 C CA . ILE A 1 176 ? 29.376 6.266 -34.142 1.00 98.81 176 ILE A CA 1
ATOM 1396 C C . ILE A 1 176 ? 30.790 6.845 -34.299 1.00 98.81 176 ILE A C 1
ATOM 1398 O O . ILE A 1 176 ? 31.113 7.417 -35.343 1.00 98.81 176 ILE A O 1
ATOM 1402 N N . GLY A 1 177 ? 31.644 6.696 -33.281 1.00 98.69 177 GLY A N 1
ATOM 1403 C CA . GLY A 1 177 ? 33.043 7.121 -33.332 1.00 98.69 177 GLY A CA 1
ATOM 1404 C C . GLY A 1 177 ? 33.837 6.426 -34.442 1.00 98.69 177 GLY A C 1
ATOM 1405 O O . GLY A 1 177 ? 34.545 7.094 -35.196 1.00 98.69 177 GLY A O 1
ATOM 1406 N N . ASN A 1 178 ? 33.672 5.110 -34.583 1.00 98.56 178 ASN A N 1
ATOM 1407 C CA . ASN A 1 178 ? 34.322 4.319 -35.629 1.00 98.56 178 ASN A CA 1
ATOM 1408 C C . ASN A 1 178 ? 33.829 4.717 -37.028 1.00 98.56 178 ASN A C 1
ATOM 1410 O O . ASN A 1 178 ? 34.643 5.014 -37.898 1.00 98.56 178 ASN A O 1
ATOM 1414 N N . ILE A 1 179 ? 32.509 4.832 -37.223 1.00 98.75 179 ILE A N 1
ATOM 1415 C CA . ILE A 1 179 ? 31.915 5.265 -38.500 1.00 98.75 179 ILE A CA 1
ATOM 1416 C C . ILE A 1 179 ? 32.463 6.631 -38.915 1.00 98.75 179 ILE A C 1
ATOM 1418 O O . ILE A 1 179 ? 32.814 6.840 -40.076 1.00 98.75 179 ILE A O 1
ATOM 1422 N N . ARG A 1 180 ? 32.572 7.570 -37.968 1.00 98.69 180 ARG A N 1
ATOM 1423 C CA . ARG A 1 180 ? 33.148 8.890 -38.238 1.00 98.69 180 ARG A CA 1
ATOM 1424 C C . ARG A 1 180 ? 34.596 8.786 -38.724 1.00 98.69 180 ARG A C 1
ATOM 1426 O O . ARG A 1 180 ? 34.949 9.448 -39.696 1.00 98.69 180 ARG A O 1
ATOM 1433 N N . MET A 1 181 ? 35.413 7.951 -38.085 1.00 98.38 181 MET A N 1
ATOM 1434 C CA . MET A 1 181 ? 36.808 7.732 -38.481 1.00 98.38 181 MET A CA 1
ATOM 1435 C C . MET A 1 181 ? 36.922 7.132 -39.891 1.00 98.38 181 MET A C 1
ATOM 1437 O O . MET A 1 181 ? 37.739 7.586 -40.698 1.00 98.38 181 MET A O 1
ATOM 1441 N N . ASP A 1 182 ? 36.067 6.162 -40.216 1.00 98.62 182 ASP A N 1
ATOM 1442 C CA . ASP A 1 182 ? 36.008 5.546 -41.545 1.00 98.62 182 ASP A CA 1
ATOM 1443 C C . ASP A 1 182 ? 35.580 6.556 -42.622 1.00 98.62 182 ASP A C 1
ATOM 1445 O O . ASP A 1 182 ? 36.145 6.595 -43.724 1.00 98.62 182 ASP A O 1
ATOM 1449 N N . MET A 1 183 ? 34.614 7.423 -42.300 1.00 98.56 183 MET A N 1
ATOM 1450 C CA . MET A 1 183 ? 34.175 8.511 -43.178 1.00 98.56 183 MET A CA 1
ATOM 1451 C C . MET A 1 183 ? 35.280 9.545 -43.414 1.00 98.56 183 MET A C 1
ATOM 1453 O O . MET A 1 183 ? 35.498 9.948 -44.561 1.00 98.56 183 MET A O 1
ATOM 1457 N N . ASP A 1 184 ? 35.995 9.960 -42.367 1.00 98.62 184 ASP A N 1
ATOM 1458 C CA . ASP A 1 184 ? 37.108 10.914 -42.464 1.00 98.62 184 ASP A CA 1
ATOM 1459 C C . ASP A 1 184 ? 38.248 10.340 -43.326 1.00 98.62 184 ASP A C 1
ATOM 1461 O O . ASP A 1 184 ? 38.808 11.027 -44.192 1.00 98.62 184 ASP A O 1
ATOM 1465 N N . THR A 1 185 ? 38.536 9.045 -43.161 1.00 98.69 185 THR A N 1
ATOM 1466 C CA . THR A 1 185 ? 39.522 8.308 -43.966 1.00 98.69 185 THR A CA 1
ATOM 1467 C C . THR A 1 185 ? 39.106 8.261 -45.436 1.00 98.69 185 THR A C 1
ATOM 1469 O O . THR A 1 185 ? 39.870 8.656 -46.321 1.00 98.69 185 THR A O 1
ATOM 1472 N N . SER A 1 186 ? 37.864 7.853 -45.708 1.00 98.62 186 SER A N 1
ATOM 1473 C CA . SER A 1 186 ? 37.315 7.772 -47.067 1.00 98.62 186 SER A CA 1
ATOM 1474 C C . SER A 1 186 ? 37.310 9.135 -47.763 1.00 98.62 186 SER A C 1
ATOM 1476 O O . SER A 1 186 ? 37.701 9.247 -48.927 1.00 98.62 186 SER A O 1
ATOM 1478 N N . THR A 1 187 ? 36.932 10.189 -47.038 1.00 98.75 187 THR A N 1
ATOM 1479 C CA . THR A 1 187 ? 36.940 11.572 -47.534 1.00 98.75 187 THR A CA 1
ATOM 1480 C C . THR A 1 187 ? 38.354 12.019 -47.904 1.00 98.75 187 THR A C 1
ATOM 1482 O O . THR A 1 187 ? 38.559 12.592 -48.977 1.00 98.75 187 THR A O 1
ATOM 1485 N N . SER A 1 188 ? 39.344 11.712 -47.062 1.00 98.50 188 SER A N 1
ATOM 1486 C CA . SER A 1 188 ? 40.752 12.046 -47.312 1.00 98.50 188 SER A CA 1
ATOM 1487 C C . SER A 1 188 ? 41.293 11.347 -48.563 1.00 98.50 188 SER A C 1
ATOM 1489 O O . SER A 1 188 ? 41.880 12.000 -49.427 1.00 98.50 188 SER A O 1
ATOM 1491 N N . MET A 1 189 ? 41.017 10.048 -48.721 1.00 98.38 189 MET A N 1
ATOM 1492 C CA . MET A 1 189 ? 41.414 9.278 -49.907 1.00 98.38 189 MET A CA 1
ATOM 1493 C C . MET A 1 189 ? 40.755 9.797 -51.192 1.00 98.38 189 MET A C 1
ATOM 1495 O O . MET A 1 189 ? 41.396 9.867 -52.243 1.00 98.38 189 MET A O 1
ATOM 1499 N N . LEU A 1 190 ? 39.467 10.154 -51.136 1.00 98.69 190 LEU A N 1
ATOM 1500 C CA . LEU A 1 190 ? 38.757 10.722 -52.285 1.00 98.69 190 LEU A CA 1
ATOM 1501 C C . LEU A 1 190 ? 39.341 12.076 -52.691 1.00 98.69 190 LEU A C 1
ATOM 1503 O O . LEU A 1 190 ? 39.535 12.318 -53.883 1.00 98.69 190 LEU A O 1
ATOM 1507 N N . LYS A 1 191 ? 39.669 12.930 -51.715 1.00 98.62 191 LYS A N 1
ATOM 1508 C CA . LYS A 1 191 ? 40.315 14.222 -51.961 1.00 98.62 191 LYS A CA 1
ATOM 1509 C C . LYS A 1 191 ? 41.678 14.051 -52.631 1.00 98.62 191 LYS A C 1
ATOM 1511 O O . LYS A 1 191 ? 41.941 14.700 -53.639 1.00 98.62 191 LYS A O 1
ATOM 1516 N N . GLU A 1 192 ? 42.504 13.128 -52.143 1.00 98.56 192 GLU A N 1
ATOM 1517 C CA . GLU A 1 192 ? 43.806 12.831 -52.748 1.00 98.56 192 GLU A CA 1
ATOM 1518 C C . GLU A 1 192 ? 43.668 12.347 -54.201 1.00 98.56 192 GLU A C 1
ATOM 1520 O O . GLU A 1 192 ? 44.350 12.853 -55.097 1.00 98.56 192 GLU A O 1
ATOM 1525 N N . LYS A 1 193 ? 42.748 11.408 -54.462 1.00 98.56 193 LYS A N 1
ATOM 1526 C CA . LYS A 1 193 ? 42.467 10.925 -55.824 1.00 98.56 193 LYS A CA 1
ATOM 1527 C C . LYS A 1 193 ? 41.991 12.049 -56.745 1.00 98.56 193 LYS A C 1
ATOM 1529 O O . LYS A 1 193 ? 42.414 12.107 -57.901 1.00 98.56 193 LYS A O 1
ATOM 1534 N N . LEU A 1 194 ? 41.139 12.948 -56.251 1.00 98.56 194 LEU A N 1
ATOM 1535 C CA . LEU A 1 194 ? 40.671 14.108 -57.010 1.00 98.56 194 LEU A CA 1
ATOM 1536 C C . LEU A 1 194 ? 41.820 15.071 -57.337 1.00 98.56 194 LEU A C 1
ATOM 1538 O O . LEU A 1 194 ? 41.919 15.540 -58.474 1.00 98.56 194 LEU A O 1
ATOM 1542 N N . ASP A 1 195 ? 42.717 15.321 -56.383 1.00 98.44 195 ASP A N 1
ATOM 1543 C CA . ASP A 1 195 ? 43.895 16.163 -56.594 1.00 98.44 195 ASP A CA 1
ATOM 1544 C C . ASP A 1 195 ? 44.846 15.547 -57.633 1.00 98.44 195 ASP A C 1
ATOM 1546 O O . ASP A 1 195 ? 45.343 16.254 -58.513 1.00 98.44 195 ASP A O 1
ATOM 1550 N N . ILE A 1 196 ? 45.074 14.227 -57.581 1.00 98.44 196 ILE A N 1
ATOM 1551 C CA . I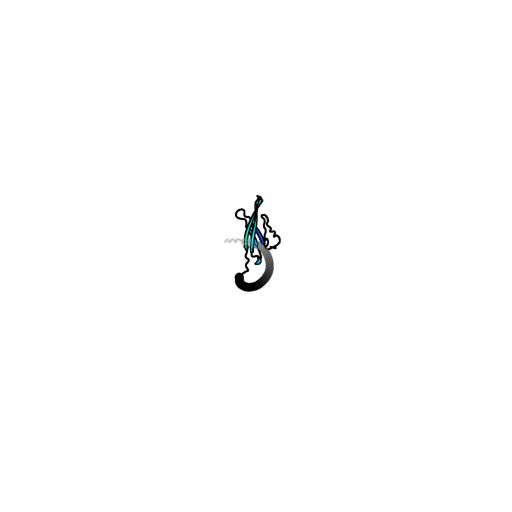LE A 1 196 ? 45.860 13.494 -58.589 1.00 98.44 196 ILE A CA 1
ATOM 1552 C C . ILE A 1 196 ? 45.229 13.646 -59.975 1.00 98.44 196 ILE A C 1
ATOM 1554 O O . ILE A 1 196 ? 45.918 14.033 -60.919 1.00 98.44 196 ILE A O 1
ATOM 1558 N N . ASN A 1 197 ? 43.923 13.405 -60.098 1.00 98.50 197 ASN A N 1
ATOM 1559 C CA . ASN A 1 197 ? 43.219 13.541 -61.372 1.00 98.50 197 ASN A CA 1
ATOM 1560 C C . ASN A 1 197 ? 43.283 14.975 -61.909 1.00 98.50 197 ASN A C 1
ATOM 1562 O O . ASN A 1 197 ? 43.541 15.175 -63.093 1.00 98.50 197 ASN A O 1
ATOM 1566 N N . THR A 1 198 ? 43.132 15.974 -61.037 1.00 98.62 198 THR A N 1
ATOM 1567 C CA . THR A 1 198 ? 43.254 17.391 -61.404 1.00 98.62 198 THR A CA 1
ATOM 1568 C C . THR A 1 198 ? 44.647 17.711 -61.953 1.00 98.62 198 THR A C 1
ATOM 1570 O O . THR A 1 198 ? 44.766 18.420 -62.952 1.00 98.62 198 THR A O 1
ATOM 1573 N N . ARG A 1 199 ? 45.715 17.177 -61.342 1.00 98.25 199 ARG A N 1
ATOM 1574 C CA . ARG A 1 199 ? 47.090 17.335 -61.852 1.00 98.25 199 ARG A CA 1
ATOM 1575 C C . ARG A 1 199 ? 47.276 16.642 -63.201 1.00 98.25 199 ARG A C 1
ATOM 1577 O O . ARG A 1 199 ? 47.809 17.262 -64.114 1.00 98.25 199 ARG A O 1
ATOM 1584 N N . ASN A 1 200 ? 46.795 15.407 -63.341 1.00 98.38 200 ASN A N 1
ATOM 1585 C CA . ASN A 1 200 ? 46.896 14.645 -64.588 1.00 98.38 200 ASN A CA 1
ATOM 1586 C C . ASN A 1 200 ? 46.198 15.360 -65.754 1.00 98.38 200 ASN A C 1
ATOM 1588 O O . ASN A 1 200 ? 46.766 15.436 -66.842 1.00 98.38 200 ASN A O 1
ATOM 1592 N N . ILE A 1 201 ? 45.008 15.929 -65.524 1.00 98.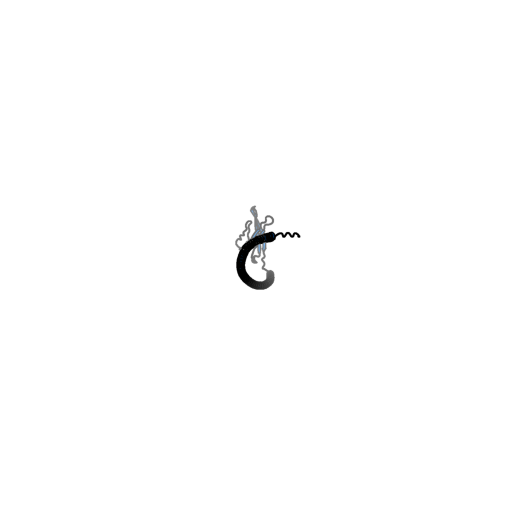56 201 ILE A N 1
ATOM 1593 C CA . ILE A 1 201 ? 44.282 16.722 -66.528 1.00 98.56 201 ILE A CA 1
ATOM 1594 C C . ILE A 1 201 ? 45.121 17.929 -66.969 1.00 98.56 201 ILE A C 1
ATOM 1596 O O . ILE A 1 201 ? 45.349 18.090 -68.164 1.00 98.56 201 ILE A O 1
ATOM 1600 N N . LYS A 1 202 ? 45.671 18.710 -66.028 1.00 98.31 202 LYS A N 1
ATOM 1601 C CA . LYS A 1 202 ? 46.550 19.852 -66.353 1.00 98.31 202 LYS A CA 1
ATOM 1602 C C . LYS A 1 202 ? 47.784 19.438 -67.157 1.00 98.31 202 LYS A C 1
ATOM 1604 O O . LYS A 1 202 ? 48.197 20.142 -68.073 1.00 98.31 202 LYS A O 1
ATOM 1609 N N . THR A 1 203 ? 48.394 18.300 -66.826 1.00 98.19 203 THR A N 1
ATOM 1610 C CA . THR A 1 203 ? 49.534 17.771 -67.589 1.00 98.19 203 THR A CA 1
ATOM 1611 C C . THR A 1 203 ? 49.131 17.407 -69.018 1.00 98.19 203 THR A C 1
ATOM 1613 O O . THR A 1 203 ? 49.863 17.734 -69.951 1.00 98.19 203 THR A O 1
ATOM 1616 N N . LEU A 1 204 ? 47.972 16.768 -69.208 1.00 98.38 204 LEU A N 1
ATOM 1617 C CA . LEU A 1 204 ? 47.455 16.438 -70.538 1.00 98.38 204 LEU A CA 1
ATOM 1618 C C . LEU A 1 204 ? 47.167 17.693 -71.370 1.00 98.38 204 LEU A C 1
ATOM 1620 O O . LEU A 1 204 ? 47.531 17.714 -72.543 1.00 98.38 204 LEU A O 1
ATOM 1624 N N . GLU A 1 205 ? 46.591 18.739 -70.770 1.00 98.31 205 GLU A N 1
ATOM 1625 C CA . GLU A 1 205 ? 46.373 20.035 -71.432 1.00 98.31 205 GLU A CA 1
ATOM 1626 C C . GLU A 1 205 ? 47.690 20.609 -71.984 1.00 98.31 205 GLU A C 1
ATOM 1628 O O . GLU A 1 205 ? 47.783 20.908 -73.174 1.00 98.31 205 GLU A O 1
ATOM 1633 N N . VAL A 1 206 ? 48.753 20.652 -71.169 1.00 98.19 206 VAL A N 1
ATOM 1634 C CA . VAL A 1 206 ? 50.084 21.137 -71.594 1.00 98.19 206 VAL A CA 1
ATOM 1635 C C . VAL A 1 206 ? 50.672 20.297 -72.736 1.00 98.19 206 VAL A C 1
ATOM 1637 O O . VAL A 1 206 ? 51.247 20.842 -73.686 1.00 98.19 206 VAL A O 1
ATOM 1640 N N . VAL A 1 207 ? 50.543 18.968 -72.666 1.00 98.31 207 VAL A N 1
ATOM 1641 C CA . VAL A 1 207 ? 51.016 18.063 -73.728 1.00 98.31 207 VAL A CA 1
ATOM 1642 C C . VAL A 1 207 ? 50.242 18.299 -75.027 1.00 98.31 207 VAL A C 1
ATOM 1644 O O . VAL A 1 207 ? 50.851 18.368 -76.097 1.00 98.31 207 VAL A O 1
ATOM 1647 N N . MET A 1 208 ? 48.918 18.463 -74.952 1.00 98.12 208 MET A N 1
ATOM 1648 C CA . MET A 1 208 ? 48.076 18.760 -76.112 1.00 98.12 208 MET A CA 1
ATOM 1649 C C . MET A 1 208 ? 48.448 20.097 -76.758 1.00 98.12 208 MET A C 1
ATOM 1651 O O . MET A 1 208 ? 48.614 20.149 -77.977 1.00 98.12 208 MET A O 1
ATOM 1655 N N . ASP A 1 209 ? 48.646 21.150 -75.965 1.00 98.25 209 ASP A N 1
ATOM 1656 C CA . ASP A 1 209 ? 49.068 22.463 -76.464 1.00 98.25 209 ASP A CA 1
ATOM 1657 C C . ASP A 1 209 ? 50.435 22.403 -77.155 1.00 98.25 209 ASP A C 1
ATOM 1659 O O . ASP A 1 209 ? 50.622 22.965 -78.240 1.00 98.25 209 ASP A O 1
ATOM 1663 N N . THR A 1 210 ? 51.377 21.661 -76.568 1.00 98.06 210 THR A N 1
ATOM 1664 C CA . THR A 1 210 ? 52.712 21.443 -77.142 1.00 98.06 210 THR A CA 1
ATOM 1665 C C . THR A 1 210 ? 52.622 20.731 -78.491 1.00 98.06 210 THR A C 1
ATOM 1667 O O . THR A 1 210 ? 53.193 21.195 -79.482 1.00 98.06 210 THR A O 1
ATOM 1670 N N . ASN A 1 211 ? 51.858 19.638 -78.559 1.00 97.94 211 ASN A N 1
ATOM 1671 C CA . ASN A 1 211 ? 51.647 18.889 -79.797 1.00 97.94 211 ASN A CA 1
ATOM 1672 C C . ASN A 1 211 ? 50.974 19.756 -80.869 1.00 97.94 211 ASN A C 1
ATOM 1674 O O . ASN A 1 211 ? 51.421 19.769 -82.015 1.00 97.94 211 ASN A O 1
ATOM 1678 N N . ASN A 1 212 ? 49.951 20.534 -80.505 1.00 98.38 212 ASN A N 1
ATOM 1679 C CA . ASN A 1 212 ? 49.278 21.458 -81.419 1.00 98.38 212 ASN A CA 1
ATOM 1680 C C . ASN A 1 212 ? 50.240 22.520 -81.978 1.00 98.38 212 ASN A C 1
ATOM 1682 O O . ASN A 1 212 ? 50.211 22.815 -83.177 1.00 98.38 212 ASN A O 1
ATOM 1686 N N . MET A 1 213 ? 51.119 23.079 -81.139 1.00 97.75 213 MET A N 1
ATOM 1687 C CA . MET A 1 213 ? 52.140 24.039 -81.567 1.00 97.75 213 MET A CA 1
ATOM 1688 C C . MET A 1 213 ? 53.133 23.409 -82.552 1.00 97.75 213 MET A C 1
ATOM 1690 O O . MET A 1 213 ? 53.446 24.017 -83.581 1.00 97.75 213 MET A O 1
ATOM 1694 N N . GLN A 1 214 ? 53.589 22.187 -82.267 1.00 97.19 214 GLN A N 1
ATOM 1695 C CA . GLN A 1 214 ? 54.513 21.447 -83.124 1.00 97.19 214 GLN A CA 1
ATOM 1696 C C . GLN A 1 214 ? 53.874 21.104 -84.478 1.00 97.19 214 GLN A C 1
ATOM 1698 O O . GLN A 1 214 ? 54.445 21.427 -85.516 1.00 97.19 214 GLN A O 1
ATOM 1703 N N . ILE A 1 215 ? 52.640 20.587 -84.484 1.00 98.31 215 ILE A N 1
ATOM 1704 C CA . ILE A 1 215 ? 51.870 20.323 -85.711 1.00 98.31 215 ILE A CA 1
ATOM 1705 C C . ILE A 1 215 ? 51.732 21.599 -86.549 1.00 98.31 215 ILE A C 1
ATOM 1707 O O . ILE A 1 215 ? 51.967 21.586 -87.757 1.00 98.31 215 ILE A O 1
ATOM 1711 N N . LYS A 1 216 ? 51.392 22.732 -85.922 1.00 98.25 216 LYS A N 1
ATOM 1712 C CA . LYS A 1 216 ? 51.265 24.019 -86.621 1.00 98.25 216 LYS A CA 1
ATOM 1713 C C . LYS A 1 216 ? 52.585 24.454 -87.267 1.00 98.25 216 LYS A C 1
ATOM 1715 O O . LYS A 1 216 ? 52.577 24.964 -88.390 1.00 98.25 216 LYS A O 1
ATOM 1720 N N . LYS A 1 217 ? 53.712 24.247 -86.579 1.00 97.81 217 LYS A N 1
ATOM 1721 C CA . LYS A 1 217 ? 55.057 24.514 -87.106 1.00 97.81 217 LYS A CA 1
ATOM 1722 C C . LYS A 1 217 ? 55.367 23.619 -88.307 1.00 97.81 217 LYS A C 1
ATOM 1724 O O . LYS A 1 217 ? 55.784 24.140 -89.341 1.00 97.81 217 LYS A O 1
ATOM 1729 N N . ASP A 1 218 ? 55.111 22.320 -88.195 1.00 98.06 218 ASP A N 1
ATOM 1730 C CA . ASP A 1 218 ? 55.388 21.335 -89.247 1.00 98.06 218 ASP A CA 1
ATOM 1731 C C . ASP A 1 218 ? 54.531 21.575 -90.500 1.00 98.06 218 ASP A C 1
ATOM 1733 O O . ASP A 1 218 ? 55.041 21.544 -91.626 1.00 98.06 218 ASP A O 1
ATOM 1737 N N . ILE A 1 219 ? 53.252 21.931 -90.325 1.00 98.44 219 ILE A N 1
ATOM 1738 C CA . ILE A 1 219 ? 52.369 22.367 -91.418 1.00 98.44 219 ILE A CA 1
ATOM 1739 C C . ILE A 1 219 ? 52.939 23.612 -92.105 1.00 98.44 219 ILE A C 1
ATOM 1741 O O . ILE A 1 219 ? 53.008 23.658 -93.333 1.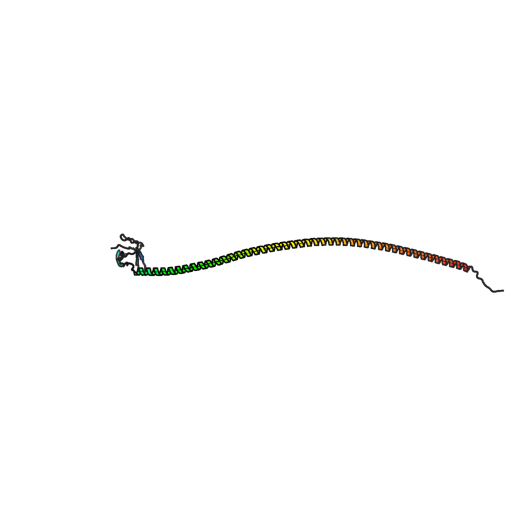00 98.44 219 ILE A O 1
ATOM 1745 N N . ASN A 1 220 ? 53.371 24.621 -91.342 1.00 98.06 220 ASN A N 1
ATOM 1746 C CA . ASN A 1 220 ? 53.927 25.841 -91.925 1.00 98.06 220 ASN A CA 1
ATOM 1747 C C . ASN A 1 220 ? 55.212 25.560 -92.720 1.00 98.06 220 ASN A C 1
ATOM 1749 O O . ASN A 1 220 ? 55.339 26.057 -93.836 1.00 98.06 220 ASN A O 1
ATOM 1753 N N . ILE A 1 221 ? 56.127 24.737 -92.192 1.00 97.88 221 ILE A N 1
ATOM 1754 C CA . ILE A 1 221 ? 57.336 24.303 -92.915 1.00 97.88 221 ILE A CA 1
ATOM 1755 C C . ILE A 1 221 ? 56.942 23.635 -94.235 1.00 97.88 221 ILE A C 1
ATOM 1757 O O . ILE A 1 221 ? 57.414 24.050 -95.292 1.00 97.88 221 ILE A O 1
ATOM 1761 N N . THR A 1 222 ? 56.011 22.680 -94.189 1.00 97.94 222 THR A N 1
ATOM 1762 C CA . THR A 1 222 ? 55.519 21.964 -95.375 1.00 97.94 222 THR A CA 1
ATOM 1763 C C . THR A 1 222 ? 54.937 22.924 -96.419 1.00 97.94 222 THR A C 1
ATOM 1765 O O . THR A 1 222 ? 55.270 22.832 -97.601 1.00 97.94 222 THR A O 1
ATOM 1768 N N . ILE A 1 223 ? 54.118 23.896 -95.997 1.00 98.12 223 ILE A N 1
ATOM 1769 C CA . ILE A 1 223 ? 53.567 24.937 -96.879 1.00 98.12 223 ILE A CA 1
ATOM 1770 C C . ILE A 1 223 ? 54.689 25.740 -97.553 1.00 98.12 223 ILE A C 1
ATOM 1772 O O . ILE A 1 223 ? 54.605 26.004 -98.754 1.00 98.12 223 ILE A O 1
ATOM 1776 N N . GLN A 1 224 ? 55.732 26.140 -96.814 1.00 96.56 224 GLN A N 1
ATOM 1777 C CA . GLN A 1 224 ? 56.859 26.888 -97.386 1.00 96.56 224 GLN A CA 1
ATOM 1778 C C . GLN A 1 224 ? 57.661 26.042 -98.380 1.00 96.56 224 GLN A C 1
ATOM 1780 O O . GLN A 1 224 ? 57.981 26.524 -99.465 1.00 96.56 224 GLN A O 1
ATOM 1785 N N . THR A 1 225 ? 57.917 24.770 -98.068 1.00 97.31 225 THR A N 1
ATOM 1786 C CA . THR A 1 225 ? 58.581 23.836 -98.987 1.00 97.31 225 THR A CA 1
ATOM 1787 C C . THR A 1 225 ? 57.791 23.673 -100.288 1.00 97.31 225 THR A C 1
ATOM 1789 O O . THR A 1 225 ? 58.368 23.783 -101.368 1.00 97.31 225 THR A O 1
ATOM 1792 N N . ILE A 1 226 ? 56.466 23.495 -100.217 1.00 97.88 226 ILE A N 1
ATOM 1793 C CA . ILE A 1 226 ? 55.600 23.406 -101.406 1.00 97.88 226 ILE A CA 1
ATOM 1794 C C . ILE A 1 226 ? 55.652 24.702 -102.229 1.00 97.88 226 ILE A C 1
ATOM 1796 O O . ILE A 1 226 ? 55.732 24.646 -103.458 1.00 97.88 226 ILE A O 1
ATOM 1800 N N . LYS A 1 227 ? 55.630 25.874 -101.577 1.00 97.06 227 LYS A N 1
ATOM 1801 C CA . LYS A 1 227 ? 55.775 27.169 -102.265 1.00 97.06 227 LYS A CA 1
ATOM 1802 C C . LYS A 1 227 ? 57.106 27.271 -103.006 1.00 97.06 227 LYS A C 1
ATOM 1804 O O . LYS A 1 227 ? 57.105 27.718 -104.149 1.00 97.06 227 LYS A O 1
ATOM 1809 N N . GLN A 1 228 ? 58.207 26.842 -102.390 1.00 96.00 228 GLN A N 1
ATOM 1810 C CA . GLN A 1 228 ? 59.522 26.860 -103.030 1.00 96.00 228 GLN A CA 1
ATOM 1811 C C . GLN A 1 228 ? 59.567 25.926 -104.244 1.00 96.00 228 GLN A C 1
ATOM 1813 O O . GLN A 1 228 ? 59.940 26.361 -105.329 1.00 96.00 228 GLN A O 1
ATOM 1818 N N . ILE A 1 229 ? 59.079 24.688 -104.101 1.00 97.00 229 ILE A N 1
ATOM 1819 C CA . ILE A 1 229 ? 58.970 23.733 -105.216 1.00 97.00 229 ILE A CA 1
ATOM 1820 C C . ILE A 1 229 ? 58.169 24.338 -106.374 1.00 97.00 229 ILE A C 1
ATOM 1822 O O . ILE A 1 229 ? 58.548 24.192 -107.534 1.00 97.00 229 ILE A O 1
ATOM 1826 N N . ARG A 1 230 ? 57.071 25.046 -106.076 1.00 96.75 230 ARG A N 1
ATOM 1827 C CA . ARG A 1 230 ? 56.274 25.738 -107.096 1.00 96.75 230 ARG A CA 1
ATOM 1828 C C . ARG A 1 230 ? 57.101 26.771 -107.866 1.00 96.75 230 ARG A C 1
ATOM 1830 O O . ARG A 1 230 ? 57.074 26.755 -109.091 1.00 96.75 230 ARG A O 1
ATOM 1837 N N . VAL A 1 231 ? 57.852 27.621 -107.162 1.00 96.12 231 VAL A N 1
ATOM 1838 C CA . VAL A 1 231 ? 58.747 28.626 -107.769 1.00 96.12 231 VAL A CA 1
ATOM 1839 C C . VAL A 1 231 ? 59.812 27.963 -108.645 1.00 96.12 231 VAL A C 1
ATOM 1841 O O . VAL A 1 231 ? 60.063 28.418 -109.764 1.00 96.12 231 VAL A O 1
ATOM 1844 N N . ASP A 1 232 ? 60.411 26.872 -108.170 1.00 95.44 232 ASP A N 1
ATOM 1845 C CA . ASP A 1 232 ? 61.439 26.134 -108.907 1.00 95.44 232 ASP A CA 1
ATOM 1846 C C . ASP A 1 232 ? 60.858 25.509 -110.190 1.00 95.44 232 ASP A C 1
ATOM 1848 O O . ASP A 1 232 ? 61.452 25.618 -111.268 1.00 95.44 232 ASP A O 1
ATOM 1852 N N . ILE A 1 233 ? 59.659 24.912 -110.113 1.00 95.75 233 ILE A N 1
ATOM 1853 C CA . ILE A 1 233 ? 58.921 24.389 -111.275 1.00 95.75 233 ILE A CA 1
ATOM 1854 C C . ILE A 1 233 ? 58.618 25.509 -112.277 1.00 95.75 233 ILE A C 1
ATOM 1856 O O . ILE A 1 233 ? 58.914 25.355 -113.464 1.00 95.75 233 ILE A O 1
ATOM 1860 N N . ASP A 1 234 ? 58.071 26.639 -111.825 1.00 95.19 234 ASP A N 1
ATOM 1861 C CA . ASP A 1 234 ? 57.733 27.777 -112.689 1.00 95.19 234 ASP A CA 1
ATOM 1862 C C . ASP A 1 234 ? 58.982 28.342 -113.397 1.00 95.19 234 ASP A C 1
ATOM 1864 O O . ASP A 1 234 ? 58.957 28.651 -114.599 1.00 95.19 234 ASP A O 1
ATOM 1868 N N . THR A 1 235 ? 60.110 28.409 -112.684 1.00 93.56 235 THR A N 1
ATOM 1869 C CA . THR A 1 235 ? 61.418 28.826 -113.220 1.00 93.56 235 THR A CA 1
ATOM 1870 C C . THR A 1 235 ? 61.923 27.856 -114.290 1.00 93.56 235 THR A C 1
ATOM 1872 O O . THR A 1 235 ? 62.351 28.276 -115.375 1.00 93.56 235 THR A O 1
ATOM 1875 N N . ASN A 1 236 ? 61.827 26.550 -114.030 1.00 93.38 236 ASN A N 1
ATOM 1876 C CA . ASN A 1 236 ? 62.206 25.503 -114.977 1.00 93.38 236 ASN A CA 1
ATOM 1877 C C . ASN A 1 236 ? 61.330 25.528 -116.239 1.00 93.38 236 ASN A C 1
ATOM 1879 O O . ASN A 1 236 ? 61.859 25.483 -117.352 1.00 93.38 236 ASN A O 1
ATOM 1883 N N . ILE A 1 237 ? 60.007 25.680 -116.096 1.00 93.19 237 ILE A N 1
ATOM 1884 C CA . ILE A 1 237 ? 59.070 25.832 -117.224 1.00 93.19 237 ILE A CA 1
ATOM 1885 C C . ILE A 1 237 ? 59.435 27.058 -118.069 1.00 93.19 237 ILE A C 1
ATOM 1887 O O . ILE A 1 237 ? 59.468 26.976 -119.299 1.00 93.19 237 ILE A O 1
ATOM 1891 N N . THR A 1 238 ? 59.733 28.193 -117.435 1.00 90.25 238 THR A N 1
ATOM 1892 C CA . THR A 1 238 ? 60.123 29.429 -118.132 1.00 90.25 238 THR A CA 1
ATOM 1893 C C . THR A 1 238 ? 61.4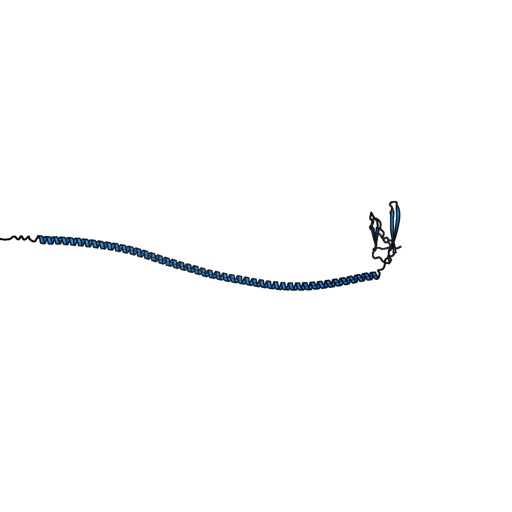26 29.247 -118.914 1.00 90.25 238 THR A C 1
ATOM 1895 O O . THR A 1 238 ? 61.511 29.623 -120.087 1.00 90.25 238 THR A O 1
ATOM 1898 N N . SER A 1 239 ? 62.423 28.601 -118.305 1.00 88.81 239 SER A N 1
ATOM 1899 C CA . SER A 1 239 ? 63.700 28.278 -118.952 1.00 88.81 239 SER A CA 1
ATOM 1900 C C . SER A 1 239 ? 63.520 27.329 -120.142 1.00 88.81 239 SER A C 1
ATOM 1902 O O . SER A 1 239 ? 64.082 27.563 -121.214 1.00 88.81 239 SER A O 1
ATOM 1904 N N . LEU A 1 240 ? 62.670 26.303 -120.008 1.00 87.75 240 LEU A N 1
ATOM 1905 C CA . LEU A 1 240 ? 62.294 25.406 -121.105 1.00 87.75 240 LEU A CA 1
ATOM 1906 C C . LEU A 1 240 ? 61.597 26.160 -122.244 1.00 87.75 240 LEU A C 1
ATOM 1908 O O . LEU A 1 240 ? 61.984 25.994 -123.400 1.00 87.75 240 LEU A O 1
ATOM 1912 N N . LYS A 1 241 ? 60.632 27.039 -121.940 1.00 85.38 241 LYS A N 1
ATOM 1913 C CA . LYS A 1 241 ? 59.977 27.899 -122.942 1.00 85.38 241 LYS A CA 1
ATOM 1914 C C . LYS A 1 241 ? 60.990 28.763 -123.698 1.00 85.38 241 LYS A C 1
ATOM 1916 O O . LYS A 1 241 ? 60.907 28.845 -124.921 1.00 85.38 241 LYS A O 1
ATOM 1921 N N . LYS A 1 242 ? 61.975 29.357 -123.009 1.00 80.88 242 LYS A N 1
ATOM 1922 C CA . LYS A 1 242 ? 63.054 30.144 -123.638 1.00 80.88 242 LYS A CA 1
ATOM 1923 C C . LYS A 1 242 ? 63.934 29.284 -124.553 1.00 80.88 242 LYS A C 1
ATOM 1925 O O . LYS A 1 242 ? 64.202 29.680 -125.686 1.00 80.88 242 LYS A O 1
ATOM 1930 N N . ASN A 1 243 ? 64.328 28.091 -124.104 1.00 78.31 243 ASN A N 1
ATOM 1931 C CA . ASN A 1 243 ? 65.133 27.154 -124.895 1.00 78.31 243 ASN A CA 1
ATOM 1932 C C . ASN A 1 243 ? 64.386 26.639 -126.138 1.00 78.31 243 ASN A C 1
ATOM 1934 O O . ASN A 1 243 ? 64.972 26.544 -127.218 1.00 78.31 243 ASN A O 1
ATOM 1938 N N . ILE A 1 244 ? 63.085 26.360 -126.018 1.00 76.19 244 ILE A N 1
ATOM 1939 C CA . ILE A 1 244 ? 62.223 25.988 -127.147 1.00 76.19 244 ILE A CA 1
ATOM 1940 C C . ILE A 1 244 ? 62.047 27.185 -128.096 1.00 76.19 244 ILE A C 1
ATOM 1942 O O . ILE A 1 244 ? 62.226 27.035 -129.303 1.00 76.19 244 ILE A O 1
ATOM 1946 N N . GLY A 1 245 ? 61.807 28.393 -127.575 1.00 62.09 245 GLY A N 1
ATOM 1947 C CA . GLY A 1 245 ? 61.728 29.625 -128.368 1.00 62.09 245 GLY A CA 1
ATOM 1948 C C . GLY A 1 245 ? 63.013 29.935 -129.152 1.00 62.09 245 GLY A C 1
ATOM 1949 O O . GLY A 1 245 ? 62.943 30.336 -130.312 1.00 62.09 245 GLY A O 1
ATOM 1950 N N . HIS A 1 246 ? 64.195 29.674 -128.582 1.00 56.22 246 HIS A N 1
ATOM 1951 C CA . HIS A 1 246 ? 65.472 29.776 -129.302 1.00 56.22 246 HIS A CA 1
ATOM 1952 C C . HIS A 1 246 ? 65.665 28.684 -130.365 1.00 56.22 246 HIS A C 1
ATOM 1954 O O . HIS A 1 246 ? 66.213 28.979 -131.429 1.00 56.22 246 HIS A O 1
ATOM 1960 N N . LYS A 1 247 ? 65.181 27.454 -130.139 1.00 54.34 247 LYS A N 1
ATOM 1961 C CA . LYS A 1 247 ? 65.203 26.391 -131.161 1.00 54.34 247 LYS A CA 1
ATOM 1962 C C . LYS A 1 247 ? 64.269 26.681 -132.343 1.00 54.34 247 LYS A C 1
ATOM 1964 O O . LYS A 1 247 ? 64.652 26.399 -133.472 1.00 54.34 247 LYS A O 1
ATOM 1969 N N . TYR A 1 248 ? 63.106 27.297 -132.121 1.00 50.41 248 TYR A N 1
ATOM 1970 C CA . TYR A 1 248 ? 62.187 27.682 -133.206 1.00 50.41 248 TYR A CA 1
ATOM 1971 C C . TYR A 1 248 ? 62.534 29.029 -133.874 1.00 50.41 248 TYR A C 1
ATOM 1973 O O . TYR A 1 248 ? 62.155 29.250 -135.019 1.00 50.41 248 TYR A O 1
ATOM 1981 N N . SER A 1 249 ? 63.316 29.903 -133.225 1.00 46.56 249 SER A N 1
ATOM 1982 C CA . SER A 1 249 ? 63.871 31.135 -133.825 1.00 46.56 249 SER A CA 1
ATOM 1983 C C . SER A 1 249 ? 65.049 30.870 -134.785 1.00 46.56 249 SER A C 1
ATOM 1985 O O . SER A 1 249 ? 65.322 31.684 -135.665 1.00 46.56 249 SER A O 1
ATOM 1987 N N . ARG A 1 250 ? 65.718 29.710 -134.665 1.00 42.47 250 ARG A N 1
ATOM 1988 C CA . ARG A 1 250 ? 66.795 29.248 -135.567 1.00 42.47 250 ARG A CA 1
ATOM 1989 C C . ARG A 1 250 ? 66.337 28.300 -136.683 1.00 42.47 250 ARG A C 1
ATOM 1991 O O . ARG A 1 250 ? 67.188 27.713 -137.346 1.00 42.47 250 ARG A O 1
ATOM 1998 N N . TYR A 1 251 ? 65.033 28.171 -136.935 1.00 37.41 251 TYR A N 1
ATOM 1999 C CA . TYR A 1 251 ? 64.567 27.596 -138.198 1.00 37.41 251 TYR A CA 1
ATOM 2000 C C . TYR A 1 251 ? 64.494 28.703 -139.265 1.00 37.41 251 TYR A C 1
ATOM 2002 O O . TYR A 1 251 ? 63.779 29.689 -139.070 1.00 37.41 251 TYR A O 1
ATOM 2010 N N . PRO A 1 252 ? 65.241 28.593 -140.379 1.00 41.78 252 PRO A N 1
ATOM 2011 C CA . PRO A 1 252 ? 65.238 29.601 -141.427 1.00 41.78 252 PRO A CA 1
ATOM 2012 C C . PRO A 1 252 ? 63.842 29.708 -142.045 1.00 41.78 252 PRO A C 1
ATOM 2014 O O . PRO A 1 252 ? 63.229 28.705 -142.412 1.00 41.78 252 PRO A O 1
ATOM 2017 N N . LYS A 1 253 ? 63.349 30.943 -142.201 1.00 42.62 253 LYS A N 1
ATOM 2018 C CA . LYS A 1 253 ? 62.230 31.247 -143.099 1.00 42.62 253 LYS A CA 1
ATOM 2019 C C . LYS A 1 253 ? 62.633 30.818 -144.513 1.00 42.62 253 LYS A C 1
ATOM 2021 O O . LYS A 1 253 ? 63.258 31.590 -145.238 1.00 42.62 253 LYS A O 1
ATOM 2026 N N . HIS A 1 254 ? 62.270 29.602 -144.912 1.00 41.72 254 HIS A N 1
ATOM 2027 C CA . HIS A 1 254 ? 62.233 29.218 -146.315 1.00 41.72 254 HIS A CA 1
ATOM 2028 C C . HIS A 1 254 ? 61.204 30.111 -147.020 1.00 41.72 254 HIS A C 1
ATOM 2030 O O . HIS A 1 254 ? 59.997 29.916 -146.906 1.00 41.72 254 HIS A O 1
ATOM 2036 N N . LYS A 1 255 ? 61.700 31.125 -147.736 1.00 41.31 255 LYS A N 1
ATOM 2037 C CA . LYS A 1 255 ? 60.982 31.737 -148.853 1.00 41.31 255 LYS A CA 1
ATOM 2038 C C . LYS A 1 255 ? 60.973 30.717 -149.988 1.00 41.31 255 LYS A C 1
ATOM 2040 O O . LYS A 1 255 ? 61.979 30.549 -150.669 1.00 41.31 255 LYS A O 1
ATOM 2045 N N . SER A 1 256 ? 59.839 30.063 -150.199 1.00 42.84 256 SER A N 1
ATOM 2046 C CA . SER A 1 256 ? 59.486 29.536 -151.510 1.00 42.84 256 SER A CA 1
ATOM 2047 C C . SER A 1 256 ? 59.049 30.709 -152.396 1.00 42.84 256 SER A C 1
ATOM 2049 O O . SER A 1 256 ? 58.096 31.429 -152.100 1.00 42.84 256 SER A O 1
ATOM 2051 N N . ARG A 1 257 ? 59.792 30.924 -153.480 1.00 42.66 257 ARG A N 1
ATOM 2052 C CA . ARG A 1 257 ? 59.392 31.707 -154.652 1.00 42.66 257 ARG A CA 1
ATOM 2053 C C . ARG A 1 257 ? 59.508 30.738 -155.835 1.00 42.66 257 ARG A C 1
ATOM 2055 O O . ARG A 1 257 ? 60.579 30.180 -156.043 1.00 42.66 257 ARG A O 1
ATOM 2062 N N . PHE A 1 258 ? 58.409 30.519 -156.557 1.00 43.44 258 PHE A N 1
ATOM 2063 C CA . PHE A 1 258 ? 58.414 30.141 -157.982 1.00 43.44 258 PHE A CA 1
ATOM 2064 C C . PHE A 1 258 ? 59.391 31.089 -158.729 1.00 43.44 258 PHE A C 1
ATOM 2066 O O . PHE A 1 258 ? 59.457 32.252 -158.332 1.00 43.44 258 PHE A O 1
ATOM 2073 N N . GLY A 1 259 ? 60.187 30.780 -159.758 1.00 48.19 259 GLY A N 1
ATOM 2074 C CA . GLY A 1 259 ? 60.293 29.735 -160.786 1.00 48.19 259 GLY A CA 1
ATOM 2075 C C . GLY A 1 259 ? 60.801 30.450 -162.071 1.00 48.19 259 GLY A C 1
ATOM 2076 O O . GLY A 1 259 ? 60.387 31.593 -162.268 1.00 48.19 259 GLY A O 1
ATOM 2077 N N . TYR A 1 260 ? 61.629 29.784 -162.899 1.00 43.19 260 TYR A N 1
ATOM 2078 C CA . TYR A 1 260 ? 62.424 30.257 -164.071 1.00 43.19 260 TYR A CA 1
ATOM 2079 C C . TYR A 1 260 ? 63.819 30.828 -163.789 1.00 43.19 260 TYR A C 1
ATOM 2081 O O . TYR A 1 260 ? 63.941 31.775 -162.982 1.00 43.19 260 TYR A O 1
#

Secondary structure (DSSP, 8-state):
----S----TT-------SS---TTEEEEEE--TTS--EEEEEE-S--GGG-EEEEEEEEEE-TTS-EEEEEEEEEE--PPPPHHHHHHHHHHHHHHHHHHHHHHHHHHHHHHHHHHHHHHHHHHHHHHHHHHHHHHHHHHHHHHHHHHHHHHHHHHHHHHHHHHHHHHHHHHHHHHHHHHHHHHHHHHHHHHHHHHHHHHHHHHHHHHHHHHHHHHHHHHHHHHHHHHHHHHHHHHHHHHHHHHHHHHTS---------

Sequence (260 aa):
SNGVIAYINNGQTAVTAFKEITSQNVTSKIYDNKSIDSYLQVEWKNIKISDSGKYVCEAHVQYAEGKSEKVNEMLTITVQRPTLDDLVNVIQKLIAQADEDKENLQASKQKIENIEADLNTTNQKIQRITEEIETNKQNVKSIKVNIDTNITMLREDIFTNIHGINEDLDTCKRDIGNIRMDMDTSTSMLKEKLDINTRNIKTLEVVMDTNNMQIKKDINITIQTIKQIRVDIDTNITSLKKNIGHKYSRYPKHKSRFGY

Radius of gyration: 89.52 Å; chains: 1; bounding box: 120×61×263 Å